Protein AF-A0A959TDC8-F1 (afdb_monomer)

Radius of gyration: 22.25 Å; Cα contacts (8 Å, |Δi|>4): 226; chains: 1; bounding box: 54×37×62 Å

Secondary structure (DSSP, 8-state):
-HHHHHIIIIIIT----SGGGGGSHHHHHHHHHHTTTSBHHHHHHTT--SHHHHHHHHGGGGGGTS-TTTSBGGGHHHHHIIIII-----TT-THHHHHHHHHHHHHTT----SS--EEEEEEETTEEEEEEETTEEEE-S-----S-HHHHHHTS-GGG-SS-HHHHHTPPPPP---------SS--TT--SEEE--SS-HHHHHHHHHTS-S--SS---EEE---

pLDDT: mean 86.9, std 11.26, range [58.34, 98.5]

Mean predicted aligned error: 7.74 Å

Foldseek 3Di:
DLLLCLCVPPPPPDPPPDPVSCVPPVNVVSCVVLQQVAFLLVVLVVPDDDPVSSCVLQVVVVVVLDGRRPGGNSVSSVVCCPPPVHDDADVVGPVVVVVVVVVVCVVVPHDDDPPWDFQAFDDDPLDGFFTATPNDTDGDPDDDDPDDLVVNQVRYDPVNHPDDPVRVVPDDDRFDDDDDDDDDPDDDPPDDQKDWDPPDDPVQQSCCVRPVPDDRPDHTDIDGDDD

Structure (mmCIF, N/CA/C/O backbone):
data_AF-A0A959TDC8-F1
#
_entry.id   AF-A0A959TDC8-F1
#
loop_
_atom_site.group_PDB
_atom_site.id
_atom_site.type_symbol
_atom_site.label_atom_id
_atom_site.label_alt_id
_atom_site.label_comp_id
_atom_site.label_asym_id
_atom_site.label_entity_id
_atom_site.label_seq_id
_atom_site.pdbx_PDB_ins_code
_atom_site.Cartn_x
_atom_site.Cartn_y
_atom_site.Cartn_z
_atom_site.occupancy
_atom_site.B_iso_or_equiv
_atom_site.auth_seq_id
_atom_site.auth_comp_id
_atom_site.auth_asym_id
_atom_site.auth_atom_id
_atom_site.pdbx_PDB_model_num
ATOM 1 N N . LYS A 1 1 ? 15.388 -18.088 -1.280 1.00 64.12 1 LYS A N 1
ATOM 2 C CA . LYS A 1 1 ? 14.780 -19.162 -0.460 1.00 64.12 1 LYS A CA 1
ATOM 3 C C . LYS A 1 1 ? 15.064 -19.022 1.041 1.00 64.12 1 LYS A C 1
ATOM 5 O O . LYS A 1 1 ? 14.222 -18.433 1.690 1.00 64.12 1 LYS A O 1
ATOM 10 N N . ILE A 1 2 ? 16.235 -19.395 1.587 1.00 69.19 2 ILE A N 1
ATOM 11 C CA . ILE A 1 2 ? 16.506 -19.321 3.052 1.00 69.19 2 ILE A CA 1
ATOM 12 C C . ILE A 1 2 ? 16.205 -17.936 3.657 1.00 69.19 2 ILE A C 1
ATOM 14 O O . ILE A 1 2 ? 15.547 -17.833 4.684 1.00 69.19 2 ILE A O 1
ATOM 18 N N . LYS A 1 3 ? 16.646 -16.855 2.995 1.00 69.00 3 LYS A N 1
ATOM 19 C CA . LYS A 1 3 ? 16.342 -15.477 3.421 1.00 69.00 3 LYS A CA 1
ATOM 20 C C . LYS A 1 3 ? 14.843 -15.156 3.435 1.00 69.00 3 LYS A C 1
ATOM 22 O O . LYS A 1 3 ? 14.396 -14.441 4.318 1.00 69.00 3 LYS A O 1
ATOM 27 N N . TYR A 1 4 ? 14.103 -15.671 2.456 1.00 68.00 4 TYR A N 1
ATOM 28 C CA . TYR A 1 4 ? 12.662 -15.464 2.322 1.00 68.00 4 TYR A CA 1
ATOM 29 C C . TYR A 1 4 ? 11.909 -16.229 3.416 1.00 68.00 4 TYR A C 1
ATOM 31 O O . TYR A 1 4 ? 11.105 -15.639 4.121 1.00 68.00 4 TYR A O 1
ATOM 39 N N . GLU A 1 5 ? 12.238 -17.505 3.629 1.00 72.06 5 GLU A N 1
ATOM 40 C CA . GLU A 1 5 ? 11.617 -18.342 4.665 1.00 72.06 5 GLU A CA 1
ATOM 41 C C . GLU A 1 5 ? 11.887 -17.797 6.075 1.00 72.06 5 GLU A C 1
ATOM 43 O O . GLU A 1 5 ? 10.963 -17.674 6.870 1.00 72.06 5 GLU A O 1
ATOM 48 N N . LEU A 1 6 ? 13.131 -17.405 6.378 1.00 69.62 6 LEU A N 1
ATOM 49 C CA . LEU A 1 6 ? 13.463 -16.781 7.663 1.00 69.62 6 LEU A CA 1
ATOM 50 C C . LEU A 1 6 ? 12.815 -15.400 7.817 1.00 69.62 6 LEU A C 1
ATOM 52 O O . LEU A 1 6 ? 12.308 -15.086 8.888 1.00 69.62 6 LEU A O 1
ATOM 56 N N . GLY A 1 7 ? 12.819 -14.575 6.766 1.00 68.31 7 GLY A N 1
ATOM 57 C CA . GLY A 1 7 ? 12.192 -13.253 6.793 1.00 68.31 7 GLY A CA 1
ATOM 58 C C . GLY A 1 7 ? 10.691 -13.335 7.066 1.00 68.31 7 GLY A C 1
ATOM 59 O O . GLY A 1 7 ? 10.207 -12.712 8.009 1.00 68.31 7 GLY A O 1
ATOM 60 N N . MET A 1 8 ? 9.974 -14.150 6.292 1.00 70.94 8 MET A N 1
ATOM 61 C CA . MET A 1 8 ? 8.526 -14.308 6.426 1.00 70.94 8 MET A CA 1
ATOM 62 C C . MET A 1 8 ? 8.134 -14.955 7.755 1.00 70.94 8 MET A C 1
ATOM 64 O O . MET A 1 8 ? 7.233 -14.455 8.413 1.00 70.94 8 MET A O 1
ATOM 68 N N . ASN A 1 9 ? 8.818 -16.017 8.188 1.00 65.81 9 ASN A N 1
ATOM 69 C CA . ASN A 1 9 ? 8.378 -16.779 9.361 1.00 65.81 9 ASN A CA 1
ATOM 70 C C . ASN A 1 9 ? 8.824 -16.175 10.700 1.00 65.81 9 ASN A C 1
ATOM 72 O O . ASN A 1 9 ? 8.122 -16.331 11.695 1.00 65.81 9 ASN A O 1
ATOM 76 N N . GLU A 1 10 ? 9.981 -15.509 10.758 1.00 64.81 10 GLU A N 1
ATOM 77 C CA . GLU A 1 10 ? 10.576 -15.082 12.036 1.00 64.81 10 GLU A CA 1
ATOM 78 C C . GLU A 1 10 ? 10.544 -13.564 12.252 1.00 64.81 10 GLU A C 1
ATOM 80 O O . GLU A 1 10 ? 10.623 -13.121 13.399 1.00 64.81 10 GLU A O 1
ATOM 85 N N . LEU A 1 11 ? 10.446 -12.765 11.179 1.00 64.62 11 LEU A N 1
ATOM 86 C CA . LEU A 1 11 ? 10.549 -11.302 11.250 1.00 64.62 11 LEU A CA 1
ATOM 87 C C . LEU A 1 11 ? 9.238 -10.586 10.898 1.00 64.62 11 LEU A C 1
ATOM 89 O O . LEU A 1 11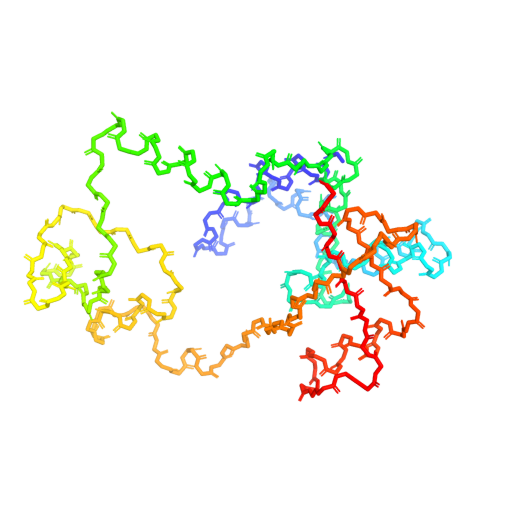 ? 8.844 -9.691 11.636 1.00 64.62 11 LEU A O 1
ATOM 93 N N . VAL A 1 12 ? 8.549 -10.970 9.818 1.00 65.19 12 VAL A N 1
ATOM 94 C CA . VAL A 1 12 ? 7.359 -10.237 9.326 1.00 65.19 12 VAL A CA 1
ATOM 95 C C . VAL A 1 12 ? 6.171 -10.307 10.293 1.00 65.19 12 VAL A C 1
ATOM 97 O O . VAL A 1 12 ? 5.458 -9.324 10.450 1.00 65.19 12 VAL A O 1
ATOM 100 N N . TYR A 1 13 ? 5.974 -11.433 10.981 1.00 62.88 13 TYR A N 1
ATOM 101 C CA . TYR A 1 13 ? 4.865 -11.600 11.935 1.00 62.88 13 TYR A CA 1
ATOM 102 C C . TYR A 1 13 ? 5.167 -11.084 13.350 1.00 62.88 13 TYR A C 1
ATOM 104 O O . TYR A 1 13 ? 4.361 -11.284 14.260 1.00 62.88 13 TYR A O 1
ATOM 112 N N . ARG A 1 14 ? 6.329 -10.456 13.579 1.00 65.25 14 ARG A N 1
ATOM 113 C CA . ARG A 1 14 ? 6.648 -9.873 14.887 1.00 65.25 14 ARG A CA 1
ATOM 114 C C . ARG A 1 14 ? 6.036 -8.476 14.981 1.00 65.25 1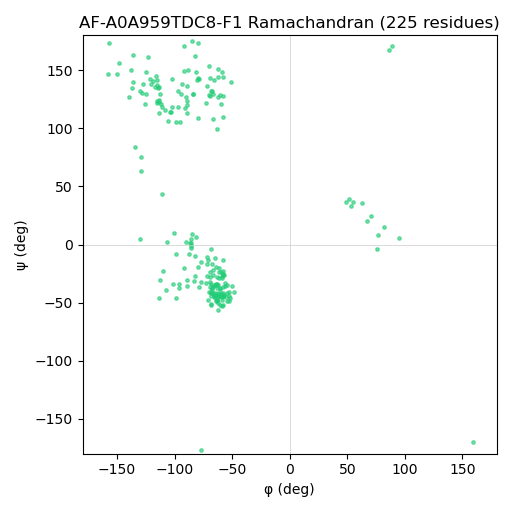4 ARG A C 1
ATOM 116 O O . ARG A 1 14 ? 6.273 -7.663 14.092 1.00 65.25 14 ARG A O 1
ATOM 123 N N . PRO A 1 15 ? 5.296 -8.171 16.057 1.00 58.34 15 PRO A N 1
ATOM 124 C CA . PRO A 1 15 ? 4.602 -6.897 16.185 1.00 58.34 15 PRO A CA 1
ATOM 125 C C . PRO A 1 15 ? 5.563 -5.722 16.437 1.00 58.34 15 PRO A C 1
ATOM 127 O O . PRO A 1 15 ? 5.142 -4.576 16.325 1.00 58.34 15 PRO A O 1
ATOM 130 N N . ALA A 1 16 ? 6.846 -5.997 16.730 1.00 60.41 16 ALA A N 1
ATOM 131 C CA . ALA A 1 16 ? 7.914 -5.005 16.873 1.00 60.41 16 ALA A CA 1
ATOM 132 C C . ALA A 1 16 ? 7.574 -3.905 17.895 1.00 60.41 16 ALA A C 1
ATOM 134 O O . ALA A 1 16 ? 7.934 -2.741 17.715 1.00 60.41 16 ALA A O 1
ATOM 135 N N . LEU A 1 17 ? 6.886 -4.284 18.975 1.00 60.38 17 LEU A N 1
ATOM 136 C CA . LEU A 1 17 ? 6.402 -3.358 19.998 1.00 60.38 17 LEU A CA 1
ATOM 137 C C . LEU A 1 17 ? 7.566 -2.854 20.858 1.00 60.38 17 LEU A C 1
ATOM 139 O O . LEU A 1 17 ? 7.570 -1.704 21.303 1.00 60.38 17 LEU A O 1
ATOM 143 N N . ASN A 1 18 ? 8.581 -3.701 21.070 1.00 66.50 18 ASN A N 1
ATOM 144 C CA . ASN A 1 18 ? 9.704 -3.406 21.951 1.00 66.50 18 ASN A CA 1
ATOM 145 C C . ASN A 1 18 ? 11.042 -3.815 21.309 1.00 66.50 18 ASN A C 1
ATOM 147 O O . ASN A 1 18 ? 11.186 -4.908 20.764 1.00 66.50 18 ASN A O 1
ATOM 151 N N . TRP A 1 19 ? 12.087 -2.995 21.481 1.00 63.28 19 TRP A N 1
ATOM 152 C CA . TRP A 1 19 ? 13.448 -3.303 21.003 1.00 63.28 19 TRP A CA 1
ATOM 153 C C . TRP A 1 19 ? 14.021 -4.618 21.565 1.00 63.28 19 TRP A C 1
ATOM 155 O O . TRP A 1 19 ? 14.864 -5.252 20.931 1.00 63.28 19 TRP A O 1
ATOM 165 N N . SER A 1 20 ? 13.547 -5.063 22.733 1.00 68.44 20 SER A N 1
ATOM 166 C CA . SER A 1 20 ? 13.948 -6.328 23.361 1.00 68.44 20 SER A CA 1
ATOM 167 C C . SER A 1 20 ? 13.503 -7.572 22.584 1.00 68.44 20 SER A C 1
ATOM 169 O O . SER A 1 20 ? 14.148 -8.613 22.712 1.00 68.44 20 SER A O 1
ATOM 171 N N . GLU A 1 21 ? 12.476 -7.481 21.730 1.00 62.50 21 GLU A N 1
ATOM 172 C CA . GLU A 1 21 ? 12.047 -8.584 20.853 1.00 62.50 21 GLU A CA 1
ATOM 173 C C . GLU A 1 21 ? 13.150 -8.994 19.863 1.00 62.50 21 GLU A C 1
ATOM 175 O O . GLU A 1 21 ? 13.271 -10.164 19.493 1.00 62.50 21 GLU A O 1
ATOM 180 N N . PHE A 1 22 ? 14.013 -8.045 19.492 1.00 64.06 22 PHE A N 1
ATOM 181 C CA . PHE A 1 22 ? 15.119 -8.252 18.557 1.00 64.06 22 PHE A CA 1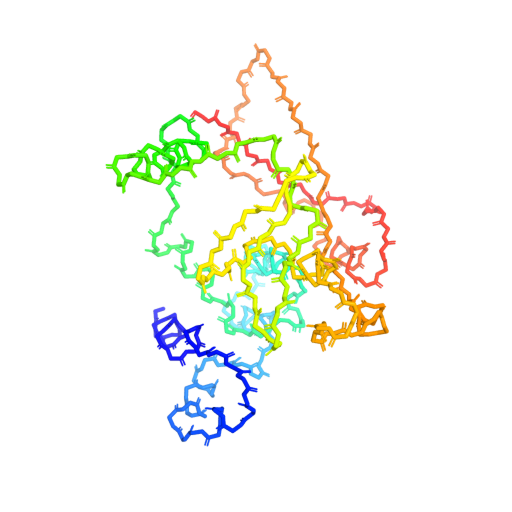
ATOM 182 C C . PHE A 1 22 ? 16.412 -8.744 19.227 1.00 64.06 22 PHE A C 1
ATOM 184 O O . PHE A 1 22 ? 17.345 -9.151 18.533 1.00 64.06 22 PHE A O 1
ATOM 191 N N . MET A 1 23 ? 16.463 -8.764 20.565 1.00 67.31 23 MET A N 1
ATOM 192 C CA . MET A 1 23 ? 17.627 -9.193 21.362 1.00 67.31 23 MET A CA 1
ATOM 193 C C . MET A 1 23 ? 17.670 -10.708 21.614 1.00 67.31 23 MET A C 1
ATOM 195 O O . MET A 1 23 ? 18.579 -11.215 22.272 1.00 67.31 23 MET A O 1
ATOM 199 N N . LEU A 1 24 ? 16.701 -11.465 21.093 1.00 68.25 24 LEU A N 1
ATOM 200 C CA . LEU A 1 24 ? 16.696 -12.921 21.196 1.00 68.25 24 LEU A CA 1
ATOM 201 C C . LEU A 1 24 ? 17.838 -13.521 20.349 1.00 68.25 24 LEU A C 1
ATOM 203 O O . LEU A 1 24 ? 17.938 -13.207 19.160 1.00 68.25 24 LEU A O 1
ATOM 207 N N . PRO A 1 25 ? 18.653 -14.457 20.880 1.00 65.75 25 PRO A N 1
ATOM 208 C CA . PRO A 1 25 ? 19.792 -15.034 20.155 1.00 65.75 25 PRO A CA 1
ATOM 209 C C . PRO A 1 25 ? 19.427 -15.637 18.790 1.00 65.75 25 PRO A C 1
ATOM 211 O O . PRO A 1 25 ? 20.189 -15.530 17.829 1.00 65.75 25 PRO A O 1
ATOM 214 N N . LYS A 1 26 ? 18.230 -16.232 18.679 1.00 64.56 26 LYS A N 1
ATOM 215 C CA . LYS A 1 26 ? 17.701 -16.765 17.414 1.00 64.56 26 LYS A CA 1
ATOM 216 C C . LYS A 1 26 ? 17.442 -15.658 16.386 1.00 64.56 26 LYS A C 1
ATOM 218 O O . LYS A 1 26 ? 17.859 -15.811 15.239 1.00 64.56 26 LYS A O 1
ATOM 223 N N . VAL A 1 27 ? 16.852 -14.538 16.814 1.00 62.59 27 VAL A N 1
ATOM 224 C CA . VAL A 1 27 ? 16.554 -13.361 15.978 1.00 62.59 27 VAL A CA 1
ATOM 225 C C . VAL A 1 27 ? 17.846 -12.664 15.559 1.00 62.59 27 VAL A C 1
ATOM 227 O O . VAL A 1 27 ? 18.033 -12.401 14.376 1.00 62.59 27 VAL A O 1
ATOM 230 N N . MET A 1 28 ? 18.801 -12.482 16.475 1.00 65.62 28 MET A N 1
ATOM 231 C CA . MET A 1 28 ? 20.133 -11.954 16.151 1.00 65.62 28 MET A CA 1
ATOM 232 C C . MET A 1 28 ? 20.884 -12.819 15.131 1.00 65.62 28 MET A C 1
ATOM 234 O O . MET A 1 28 ? 21.436 -12.293 14.160 1.00 65.62 28 MET A O 1
ATOM 238 N N . SER A 1 29 ? 20.879 -14.148 15.304 1.00 64.94 29 SER A N 1
ATOM 239 C CA . SER A 1 29 ? 21.507 -15.055 14.331 1.00 64.94 29 SER A CA 1
ATOM 240 C C . SER A 1 29 ? 20.798 -15.002 12.971 1.00 64.94 29 SER A C 1
ATOM 242 O O . SER A 1 29 ? 21.450 -15.084 11.930 1.00 64.94 29 SER A O 1
ATOM 244 N N . GLY A 1 30 ? 19.470 -14.828 12.982 1.00 62.88 30 GLY A N 1
ATOM 245 C CA . GLY A 1 30 ? 18.649 -14.617 11.798 1.00 62.88 30 GLY A CA 1
ATOM 246 C C . GLY A 1 30 ? 19.036 -13.330 11.078 1.00 62.88 30 GLY A C 1
ATOM 247 O O . GLY A 1 30 ? 19.449 -13.390 9.926 1.00 62.88 30 GLY A O 1
ATOM 248 N N . MET A 1 31 ? 19.012 -12.185 11.763 1.00 64.06 31 MET A N 1
ATOM 249 C CA . MET A 1 31 ? 19.345 -10.862 11.214 1.00 64.06 31 MET A CA 1
ATOM 250 C C . MET A 1 31 ? 20.714 -10.834 10.520 1.00 64.06 31 MET A C 1
ATOM 252 O O . MET A 1 31 ? 20.831 -10.343 9.392 1.00 64.06 31 MET A O 1
ATOM 256 N N . LEU A 1 32 ? 21.738 -11.432 11.139 1.00 63.72 32 LEU A N 1
ATOM 257 C CA . LEU A 1 32 ? 23.066 -11.573 10.531 1.00 63.72 32 LEU A CA 1
ATOM 258 C C . LEU A 1 32 ? 23.027 -12.421 9.247 1.00 63.72 32 LEU A C 1
ATOM 260 O O . LEU A 1 32 ? 23.619 -12.039 8.234 1.00 63.72 32 LEU A O 1
ATOM 264 N N . LYS A 1 33 ? 22.277 -13.530 9.247 1.00 62.12 33 LYS A N 1
ATOM 265 C CA . LYS A 1 33 ? 22.090 -14.401 8.071 1.00 62.12 33 LYS A CA 1
ATOM 266 C C . LYS A 1 33 ? 21.251 -13.752 6.963 1.00 62.12 33 LYS A C 1
ATOM 268 O O . LYS A 1 33 ? 21.475 -14.055 5.789 1.00 62.12 33 LYS A O 1
ATOM 273 N N . VAL A 1 34 ? 20.334 -12.836 7.291 1.00 60.53 34 VAL A N 1
ATOM 274 C CA . VAL A 1 34 ? 19.485 -12.152 6.293 1.00 60.53 34 VAL A CA 1
ATOM 275 C C . VAL A 1 34 ? 20.102 -10.854 5.745 1.00 60.53 34 VAL A C 1
ATOM 277 O O . VAL A 1 34 ? 19.550 -10.234 4.839 1.00 60.53 34 VAL A O 1
ATOM 280 N N . SER A 1 35 ? 21.322 -10.504 6.172 1.00 64.88 35 SER A N 1
ATOM 281 C CA . SER A 1 35 ? 22.095 -9.366 5.642 1.00 64.88 35 SER A CA 1
ATOM 282 C C . SER A 1 35 ? 21.432 -7.992 5.856 1.00 64.88 35 SER A C 1
ATOM 284 O O . SER A 1 35 ? 21.565 -7.109 5.008 1.00 64.88 35 SER A O 1
ATOM 286 N N . VAL A 1 36 ? 20.751 -7.785 6.989 1.00 65.25 36 VAL A N 1
ATOM 287 C CA . VAL A 1 36 ? 20.071 -6.508 7.310 1.00 65.25 36 VAL A CA 1
ATOM 288 C C . VAL A 1 36 ? 21.025 -5.307 7.411 1.00 65.25 36 VAL A C 1
ATOM 290 O O . VAL A 1 36 ? 20.616 -4.178 7.181 1.00 65.25 36 VAL A O 1
ATOM 293 N N . PHE A 1 37 ? 22.311 -5.545 7.684 1.00 67.94 37 PHE A N 1
ATOM 294 C CA . PHE A 1 37 ? 23.336 -4.501 7.832 1.00 67.94 37 PHE A CA 1
ATOM 295 C C . PHE A 1 37 ? 23.988 -4.057 6.512 1.00 67.94 37 PHE A C 1
ATOM 297 O O . PHE A 1 37 ? 24.873 -3.204 6.505 1.00 67.94 37 PHE A O 1
ATOM 304 N N . THR A 1 38 ? 23.602 -4.654 5.382 1.00 81.12 38 THR A N 1
ATOM 305 C CA . THR A 1 38 ? 24.105 -4.267 4.055 1.00 81.12 38 THR A CA 1
ATOM 306 C C . THR A 1 38 ? 22.973 -3.708 3.217 1.00 81.12 38 THR A C 1
ATOM 308 O O . THR A 1 38 ? 21.875 -4.251 3.267 1.00 81.12 38 THR A O 1
ATOM 311 N N . SER A 1 39 ? 23.238 -2.676 2.416 1.00 85.31 39 SER A N 1
ATOM 312 C CA . SER A 1 39 ? 22.233 -2.141 1.497 1.00 85.31 39 SER A CA 1
ATOM 313 C C . SER A 1 39 ? 21.946 -3.095 0.341 1.00 85.31 39 SER A C 1
ATOM 315 O O . SER A 1 39 ? 22.818 -3.881 -0.063 1.00 85.31 39 SER A O 1
ATOM 317 N N . LEU A 1 40 ? 20.739 -3.006 -0.222 1.00 84.94 40 LEU A N 1
ATOM 318 C CA . LEU A 1 40 ? 20.346 -3.809 -1.374 1.00 84.94 40 LEU A CA 1
ATOM 319 C C . LEU A 1 40 ? 21.296 -3.579 -2.554 1.00 84.94 40 LEU A C 1
ATOM 321 O O . LEU A 1 40 ? 21.776 -4.557 -3.121 1.00 84.94 40 LEU A O 1
ATOM 325 N N . ARG A 1 41 ? 21.672 -2.328 -2.855 1.00 88.12 41 ARG A N 1
ATOM 326 C CA . ARG A 1 41 ? 22.642 -2.026 -3.926 1.00 88.12 41 ARG A CA 1
ATOM 327 C C . ARG A 1 41 ? 23.963 -2.780 -3.756 1.00 88.12 41 ARG A C 1
ATOM 329 O O . ARG A 1 41 ? 24.446 -3.430 -4.683 1.00 88.12 41 ARG A O 1
ATOM 336 N N . LYS A 1 42 ? 24.552 -2.742 -2.553 1.00 88.25 42 LYS A N 1
ATOM 337 C CA . LYS A 1 42 ? 25.799 -3.478 -2.266 1.00 88.25 42 LYS A CA 1
ATOM 338 C C . LYS A 1 42 ? 25.603 -4.985 -2.394 1.00 88.25 42 LYS A C 1
ATOM 340 O O . LYS A 1 42 ? 26.534 -5.685 -2.781 1.00 88.25 42 LYS A O 1
ATOM 345 N N . HIS A 1 43 ? 24.424 -5.492 -2.045 1.00 88.81 43 HIS A N 1
ATOM 346 C CA . HIS A 1 43 ? 24.097 -6.905 -2.181 1.00 88.81 43 HIS A CA 1
ATOM 347 C C . HIS A 1 43 ? 23.998 -7.327 -3.649 1.00 88.81 43 HIS A C 1
ATOM 349 O O . HIS A 1 43 ? 24.690 -8.257 -4.053 1.00 88.81 43 HIS A O 1
ATOM 355 N N . VAL A 1 44 ? 23.212 -6.611 -4.452 1.00 90.25 44 VAL A N 1
ATOM 356 C CA . VAL A 1 44 ? 23.007 -6.866 -5.885 1.00 90.25 44 VAL A CA 1
ATOM 357 C C . VAL A 1 44 ? 24.327 -6.772 -6.658 1.00 90.25 44 VAL A C 1
ATOM 359 O O . VAL A 1 44 ? 24.639 -7.650 -7.466 1.00 90.25 44 VAL A O 1
ATOM 362 N N . ALA A 1 45 ? 25.168 -5.779 -6.349 1.00 91.25 45 ALA A N 1
ATOM 363 C CA . ALA A 1 45 ? 26.460 -5.581 -7.006 1.00 91.25 45 ALA A CA 1
ATOM 364 C C . ALA A 1 45 ? 27.456 -6.746 -6.831 1.00 91.25 45 ALA A C 1
ATOM 366 O O . ALA A 1 45 ? 28.380 -6.866 -7.638 1.00 91.25 45 ALA A O 1
ATOM 367 N N . LYS A 1 46 ? 27.280 -7.607 -5.813 1.00 91.00 46 LYS A N 1
ATOM 368 C CA . LYS A 1 46 ? 28.097 -8.823 -5.629 1.00 91.00 46 LYS A CA 1
ATOM 369 C C . LYS A 1 46 ? 27.778 -9.915 -6.650 1.00 91.00 46 LYS A C 1
ATOM 371 O O . LYS A 1 46 ? 28.651 -10.725 -6.941 1.00 91.00 46 LYS A O 1
ATOM 376 N N . TYR A 1 47 ? 26.551 -9.942 -7.170 1.00 90.38 47 TYR A N 1
ATOM 377 C CA . TYR A 1 47 ? 26.080 -10.989 -8.082 1.00 90.38 47 TYR A CA 1
ATOM 378 C C . TYR A 1 47 ? 26.094 -10.544 -9.542 1.00 90.38 47 TYR A C 1
ATOM 380 O O . TYR A 1 47 ? 26.384 -11.345 -10.426 1.00 90.38 47 TYR A O 1
ATOM 388 N N . PHE A 1 48 ? 25.829 -9.264 -9.803 1.00 93.75 48 PHE A N 1
ATOM 389 C CA . PHE A 1 48 ? 25.703 -8.744 -11.161 1.00 93.75 48 PHE A CA 1
ATOM 390 C C . PHE A 1 48 ? 26.775 -7.698 -11.449 1.00 93.75 48 PHE A C 1
ATOM 392 O O . PHE A 1 48 ? 27.025 -6.813 -10.630 1.00 93.75 48 PHE A O 1
ATOM 399 N N . LYS A 1 49 ? 27.403 -7.781 -12.627 1.00 92.06 49 LYS A N 1
ATOM 400 C CA . LYS A 1 49 ? 28.326 -6.754 -13.145 1.00 92.06 49 LYS A CA 1
ATOM 401 C C . LYS A 1 49 ? 27.632 -5.779 -14.098 1.00 92.06 49 LYS A C 1
ATOM 403 O O . LYS A 1 49 ? 27.944 -4.596 -14.060 1.00 92.06 49 LYS A O 1
ATOM 408 N N . ASP A 1 50 ? 26.699 -6.275 -14.914 1.00 93.44 50 ASP A N 1
ATOM 409 C CA . ASP A 1 50 ? 25.928 -5.471 -15.867 1.00 93.44 50 ASP A CA 1
ATOM 410 C C . ASP A 1 50 ? 24.979 -4.512 -15.132 1.00 93.44 50 ASP A C 1
ATOM 412 O O . ASP A 1 50 ? 24.264 -4.915 -14.211 1.00 93.44 50 ASP A O 1
ATOM 416 N N . GLN A 1 51 ? 24.985 -3.240 -15.531 1.00 88.69 51 GLN A N 1
ATOM 417 C CA . GLN A 1 51 ? 24.197 -2.192 -14.885 1.00 88.69 51 GLN A CA 1
ATOM 418 C C . GLN A 1 51 ? 22.686 -2.407 -15.032 1.00 88.69 51 GLN A C 1
ATOM 420 O O . GLN A 1 51 ? 21.955 -2.138 -14.082 1.00 88.69 51 GLN A O 1
ATOM 425 N N . ARG A 1 52 ? 22.219 -2.945 -16.162 1.00 88.69 52 ARG A N 1
ATOM 426 C CA . ARG A 1 52 ? 20.790 -3.180 -16.418 1.00 88.69 52 ARG A CA 1
ATOM 427 C C . ARG A 1 52 ? 20.254 -4.269 -15.502 1.00 88.69 52 ARG A C 1
ATOM 429 O O . ARG A 1 52 ? 19.200 -4.110 -14.902 1.00 88.69 52 ARG A O 1
ATOM 436 N N . LEU A 1 53 ? 21.029 -5.341 -15.316 1.00 90.44 53 LEU A N 1
ATOM 437 C CA . LEU A 1 53 ? 20.684 -6.396 -14.359 1.00 90.44 53 LEU A CA 1
ATOM 438 C C . LEU A 1 53 ? 20.663 -5.865 -12.923 1.00 90.44 53 LEU A C 1
ATOM 440 O O . LEU A 1 53 ? 19.802 -6.251 -12.141 1.00 90.44 53 LEU A O 1
ATOM 444 N N . ARG A 1 54 ? 21.573 -4.950 -12.566 1.00 91.00 54 ARG A N 1
ATOM 445 C CA . ARG A 1 54 ? 21.529 -4.303 -11.247 1.00 91.00 54 ARG A CA 1
ATOM 446 C C . ARG A 1 54 ? 20.268 -3.464 -11.075 1.00 91.00 54 ARG A C 1
ATOM 448 O O . ARG A 1 54 ? 19.592 -3.623 -10.068 1.00 91.00 54 ARG A O 1
ATOM 455 N N . GLN A 1 55 ? 19.940 -2.624 -12.056 1.00 88.75 55 GLN A N 1
ATOM 456 C CA . GLN A 1 55 ? 18.734 -1.792 -12.033 1.00 88.75 55 GLN A CA 1
ATOM 457 C C . GLN A 1 55 ? 17.469 -2.643 -11.909 1.00 88.75 55 GLN A C 1
ATOM 459 O O . GLN A 1 55 ? 16.637 -2.350 -11.058 1.00 88.75 55 GLN A O 1
ATOM 464 N N . LEU A 1 56 ? 17.376 -3.742 -12.665 1.00 88.38 56 LEU A N 1
ATOM 465 C CA . LEU A 1 56 ? 16.250 -4.674 -12.594 1.00 88.38 56 LEU A CA 1
ATOM 466 C C . LEU A 1 56 ? 16.061 -5.252 -11.182 1.00 88.38 56 LEU A C 1
ATOM 468 O O . LEU A 1 56 ? 14.947 -5.288 -10.678 1.00 88.38 56 LEU A O 1
ATOM 472 N N . MET A 1 57 ? 17.150 -5.657 -10.525 1.00 89.88 57 MET A N 1
ATOM 473 C CA . MET A 1 57 ? 17.103 -6.256 -9.182 1.00 89.88 57 MET A CA 1
ATOM 474 C C . MET A 1 57 ? 16.954 -5.229 -8.047 1.00 89.88 57 MET A C 1
ATOM 476 O O . MET A 1 57 ? 16.614 -5.595 -6.919 1.00 89.88 57 MET A O 1
ATOM 480 N N . GLU A 1 58 ? 17.274 -3.961 -8.312 1.00 88.75 58 GLU A N 1
ATOM 481 C CA . GLU A 1 58 ? 17.153 -2.846 -7.367 1.00 88.75 58 GLU A CA 1
ATOM 482 C C . GLU A 1 58 ? 15.775 -2.177 -7.425 1.00 88.75 58 GLU A C 1
ATOM 484 O O . GLU A 1 58 ? 15.301 -1.677 -6.405 1.00 88.75 58 GLU A O 1
ATOM 489 N N . PHE A 1 59 ? 15.128 -2.188 -8.590 1.00 84.94 59 PHE A N 1
ATOM 490 C CA . PHE A 1 59 ? 13.870 -1.491 -8.839 1.00 84.94 59 PHE A CA 1
ATOM 491 C C . PHE A 1 59 ? 12.731 -1.834 -7.865 1.00 84.94 59 PHE A C 1
ATOM 493 O O . PHE A 1 59 ? 12.081 -0.893 -7.409 1.00 84.94 59 PHE A O 1
ATOM 500 N N . PRO A 1 60 ? 12.504 -3.101 -7.455 1.00 83.50 60 PRO A N 1
ATOM 501 C CA . PRO A 1 60 ? 11.388 -3.428 -6.564 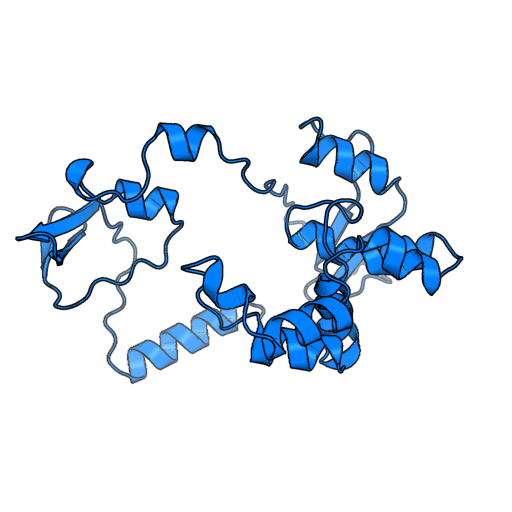1.00 83.50 60 PRO A CA 1
ATOM 502 C C . PRO A 1 60 ? 11.404 -2.686 -5.225 1.00 83.50 60 PRO A C 1
ATOM 504 O O . PRO A 1 60 ? 10.363 -2.506 -4.602 1.00 83.50 60 PRO A O 1
ATOM 507 N N . VAL A 1 61 ? 12.567 -2.208 -4.777 1.00 80.94 61 VAL A N 1
ATOM 508 C CA . VAL A 1 61 ? 12.667 -1.420 -3.544 1.00 80.94 61 VAL A CA 1
ATOM 509 C C . VAL A 1 61 ? 12.036 -0.034 -3.664 1.00 80.94 61 VAL A C 1
ATOM 511 O O . VAL A 1 61 ? 11.589 0.502 -2.652 1.00 80.94 61 VAL A O 1
ATOM 514 N N . LEU A 1 62 ? 11.905 0.517 -4.873 1.00 78.31 62 LEU A N 1
ATOM 515 C CA . LEU A 1 62 ? 11.185 1.777 -5.064 1.00 78.31 62 LEU A CA 1
ATOM 516 C C . LEU A 1 62 ? 9.702 1.655 -4.679 1.00 78.31 62 LEU A C 1
ATOM 518 O O . LEU A 1 62 ? 9.123 2.623 -4.186 1.00 78.31 62 LEU A O 1
ATOM 522 N N . PHE A 1 63 ? 9.107 0.459 -4.791 1.00 73.56 63 PHE A N 1
ATOM 523 C CA . PHE A 1 63 ? 7.738 0.199 -4.324 1.00 73.56 63 PHE A CA 1
ATOM 524 C C . PHE A 1 63 ? 7.575 0.335 -2.805 1.00 73.56 63 PHE A C 1
ATOM 526 O O . PHE A 1 63 ? 6.462 0.525 -2.326 1.00 73.56 63 PHE A O 1
ATOM 533 N N . LEU A 1 64 ? 8.670 0.276 -2.043 1.00 73.81 64 LEU A N 1
ATOM 534 C CA . LEU A 1 64 ? 8.667 0.507 -0.595 1.00 73.81 64 LEU A CA 1
ATOM 535 C C . LEU A 1 64 ? 8.783 1.993 -0.236 1.00 73.81 64 LEU A C 1
ATOM 537 O O . LEU A 1 64 ? 8.877 2.336 0.940 1.00 73.81 64 LEU A O 1
ATOM 541 N N . GLY A 1 65 ? 8.835 2.876 -1.235 1.00 73.25 65 GLY A N 1
ATOM 542 C CA . GLY A 1 65 ? 9.044 4.300 -1.019 1.00 73.25 65 GLY A CA 1
ATOM 543 C C . GLY A 1 65 ? 10.465 4.647 -0.556 1.00 73.25 65 GLY A C 1
ATOM 544 O O . GLY A 1 65 ? 10.652 5.671 0.095 1.00 73.25 65 GLY A O 1
ATOM 545 N N . ALA A 1 66 ? 11.461 3.807 -0.861 1.00 78.00 66 ALA A N 1
ATOM 546 C CA . ALA A 1 66 ? 12.844 3.989 -0.428 1.00 78.00 66 ALA A CA 1
ATOM 547 C C . ALA A 1 66 ? 13.844 3.716 -1.558 1.00 78.00 66 ALA A C 1
ATOM 549 O O . ALA A 1 66 ? 13.531 3.069 -2.554 1.00 78.00 66 ALA A O 1
ATOM 550 N N . THR A 1 67 ? 15.083 4.185 -1.394 1.00 83.31 67 THR A N 1
ATOM 551 C CA . THR A 1 67 ? 16.141 3.989 -2.392 1.00 83.31 67 THR A CA 1
ATOM 552 C C . THR A 1 67 ? 16.966 2.716 -2.117 1.00 83.31 67 THR A C 1
ATOM 554 O O . THR A 1 67 ? 17.150 2.326 -0.954 1.00 83.31 67 THR A O 1
ATOM 557 N N . PRO A 1 68 ? 17.519 2.040 -3.147 1.00 80.75 68 PRO A N 1
ATOM 558 C CA . PRO A 1 68 ? 18.297 0.799 -2.985 1.00 80.75 68 PRO A CA 1
ATOM 559 C C . PRO A 1 68 ? 19.552 0.924 -2.107 1.00 80.75 68 PRO A C 1
ATOM 561 O O . PRO A 1 68 ? 20.052 -0.069 -1.567 1.00 80.75 68 PRO A O 1
ATOM 564 N N . GLN A 1 69 ? 20.098 2.134 -1.985 1.00 83.19 69 GLN A N 1
ATOM 565 C CA . GLN A 1 69 ? 21.273 2.454 -1.174 1.00 83.19 69 GLN A CA 1
ATOM 566 C C . GLN A 1 69 ? 20.923 2.534 0.312 1.00 83.19 69 GLN A C 1
ATOM 568 O O . GLN A 1 69 ? 21.753 2.155 1.139 1.00 83.19 69 GLN A O 1
ATOM 573 N N . ASN A 1 70 ? 19.701 2.970 0.623 1.00 79.06 70 ASN A N 1
ATOM 574 C CA . ASN A 1 70 ? 19.205 3.176 1.982 1.00 79.06 70 ASN A CA 1
ATOM 575 C C . ASN A 1 70 ? 18.354 2.000 2.488 1.00 79.06 70 ASN A C 1
ATOM 577 O O . ASN A 1 70 ? 18.037 1.926 3.671 1.00 79.06 70 ASN A O 1
ATOM 581 N N . THR A 1 71 ? 18.025 1.049 1.613 1.00 81.81 71 THR A N 1
ATOM 582 C CA . THR A 1 71 ? 17.181 -0.100 1.949 1.00 81.81 71 THR A CA 1
ATOM 583 C C . THR A 1 71 ? 18.013 -1.341 2.290 1.00 81.81 71 THR A C 1
ATOM 585 O O . THR A 1 71 ? 18.915 -1.701 1.524 1.00 81.81 71 THR A O 1
ATOM 588 N N . PRO A 1 72 ? 17.724 -2.046 3.401 1.00 82.31 72 PRO A N 1
ATOM 589 C CA . PRO A 1 72 ? 18.407 -3.286 3.765 1.00 82.31 72 PRO A CA 1
ATOM 590 C C . PRO A 1 72 ? 18.302 -4.386 2.698 1.00 82.31 72 PRO A C 1
ATOM 592 O O . PRO A 1 72 ? 17.252 -4.609 2.100 1.00 82.31 72 PRO A O 1
ATOM 595 N N . ALA A 1 73 ? 19.361 -5.178 2.527 1.00 80.31 73 ALA A N 1
ATOM 596 C CA . ALA A 1 73 ? 19.402 -6.297 1.581 1.00 80.31 73 ALA A CA 1
ATOM 597 C C . ALA A 1 73 ? 18.415 -7.432 1.909 1.00 80.31 73 ALA A C 1
ATOM 599 O O . ALA A 1 73 ? 18.204 -8.314 1.074 1.00 80.31 73 ALA A O 1
ATOM 600 N N . LEU A 1 74 ? 17.805 -7.413 3.098 1.00 76.44 74 LEU A N 1
ATOM 601 C CA . LEU A 1 74 ? 16.657 -8.249 3.457 1.00 76.44 74 LEU A CA 1
ATOM 602 C C . LEU A 1 74 ? 15.568 -8.192 2.373 1.00 76.44 74 LEU A C 1
ATOM 604 O O . LEU A 1 74 ? 15.065 -9.235 1.966 1.00 76.44 74 LEU A O 1
ATOM 608 N N . TYR A 1 75 ? 15.305 -7.009 1.816 1.00 76.75 75 TYR A N 1
ATOM 609 C CA . TYR A 1 75 ? 14.275 -6.795 0.797 1.00 76.75 75 TYR A CA 1
ATOM 610 C C . TYR A 1 75 ? 14.567 -7.444 -0.564 1.00 76.75 75 TYR A C 1
ATOM 612 O O . TYR A 1 75 ? 13.688 -7.505 -1.416 1.00 76.75 75 TYR A O 1
ATOM 620 N N . SER A 1 76 ? 15.738 -8.071 -0.747 1.00 78.88 76 SER A N 1
ATOM 621 C CA . SER A 1 76 ? 15.943 -9.024 -1.853 1.00 78.88 76 SER A CA 1
ATOM 622 C C . SER A 1 76 ? 14.959 -10.206 -1.827 1.00 78.88 76 SER A C 1
ATOM 624 O O . SER A 1 76 ? 14.835 -10.913 -2.825 1.00 78.88 76 SER A O 1
ATOM 626 N N . LEU A 1 77 ? 14.232 -10.410 -0.720 1.00 79.62 77 LEU A N 1
ATOM 627 C CA . LEU A 1 77 ? 13.099 -11.331 -0.642 1.00 79.62 77 LEU A CA 1
ATOM 628 C C . LEU A 1 77 ? 11.979 -10.998 -1.644 1.00 79.62 77 LEU A C 1
ATOM 630 O O . LEU A 1 77 ? 11.327 -11.930 -2.103 1.00 79.62 77 LEU A O 1
ATOM 634 N N . MET A 1 78 ? 11.799 -9.726 -2.029 1.00 79.62 78 MET A N 1
ATOM 635 C CA . MET A 1 78 ? 10.799 -9.324 -3.032 1.00 79.62 78 MET A CA 1
ATOM 636 C C . MET A 1 78 ? 11.142 -9.917 -4.398 1.00 79.62 78 MET A C 1
ATOM 638 O O . MET A 1 78 ? 10.320 -10.601 -4.991 1.00 79.62 78 MET A O 1
ATOM 642 N N . ASN A 1 79 ? 12.413 -9.818 -4.805 1.00 82.56 79 ASN A N 1
ATOM 643 C CA . ASN A 1 79 ? 12.899 -10.467 -6.024 1.00 82.56 79 ASN A CA 1
ATOM 644 C C . ASN A 1 79 ? 12.647 -11.986 -6.014 1.00 82.56 79 ASN A C 1
ATOM 646 O O . ASN A 1 79 ? 12.368 -12.583 -7.047 1.00 82.56 79 ASN A O 1
ATOM 650 N N . TYR A 1 80 ? 12.752 -12.640 -4.849 1.00 82.81 80 TYR A N 1
ATOM 651 C CA . TYR A 1 80 ? 12.438 -14.067 -4.741 1.00 82.81 80 TYR A CA 1
ATOM 652 C C . TYR A 1 80 ? 10.937 -14.339 -4.883 1.00 82.81 80 TYR A C 1
ATOM 654 O O . TYR A 1 80 ? 10.578 -15.315 -5.536 1.00 82.81 80 TYR A O 1
ATOM 662 N N . ALA A 1 81 ? 10.079 -13.507 -4.288 1.00 80.94 81 ALA A N 1
ATOM 663 C CA . ALA A 1 81 ? 8.634 -13.626 -4.456 1.00 80.94 81 ALA A CA 1
ATOM 664 C C . ALA A 1 81 ? 8.260 -13.525 -5.942 1.00 80.94 81 ALA A C 1
ATOM 666 O O . ALA A 1 81 ? 7.671 -14.461 -6.479 1.00 80.94 81 ALA A O 1
ATOM 667 N N . ASP A 1 82 ? 8.737 -12.481 -6.619 1.00 81.00 82 ASP A N 1
ATOM 668 C CA . ASP A 1 82 ? 8.430 -12.227 -8.028 1.00 81.00 82 ASP A CA 1
ATOM 669 C C . ASP A 1 82 ? 8.958 -13.346 -8.939 1.00 81.00 82 ASP A C 1
ATOM 671 O O . ASP A 1 82 ? 8.225 -13.899 -9.756 1.00 81.00 82 ASP A O 1
ATOM 675 N N . MET A 1 83 ? 10.225 -13.744 -8.773 1.00 83.19 83 MET A N 1
ATOM 676 C CA . MET A 1 83 ? 10.866 -14.703 -9.681 1.00 83.19 83 MET A CA 1
ATOM 677 C C . MET A 1 83 ? 10.547 -16.172 -9.375 1.00 83.19 83 MET A C 1
ATOM 679 O O . MET A 1 83 ? 10.674 -17.010 -10.264 1.00 83.19 83 MET A O 1
ATOM 683 N N . SER A 1 84 ? 10.235 -16.522 -8.120 1.00 84.12 84 SER A N 1
ATOM 684 C CA . SER A 1 84 ? 10.094 -17.930 -7.695 1.00 84.12 84 SER A CA 1
ATOM 685 C C . SER A 1 84 ? 8.672 -18.338 -7.321 1.00 84.12 84 SER A C 1
ATOM 687 O O . SER A 1 84 ? 8.348 -19.513 -7.473 1.00 84.12 84 SER A O 1
ATOM 689 N N . LEU A 1 85 ? 7.838 -17.426 -6.810 1.00 85.12 85 LEU A N 1
ATOM 690 C CA . LEU A 1 85 ? 6.426 -17.725 -6.508 1.00 85.12 85 LEU A CA 1
ATOM 691 C C . LEU A 1 85 ? 5.507 -17.397 -7.690 1.00 85.12 85 LEU A C 1
ATOM 693 O O . LEU A 1 85 ? 4.415 -17.958 -7.797 1.00 85.12 85 LEU A O 1
ATOM 697 N N . GLY A 1 86 ? 5.991 -16.541 -8.590 1.00 84.50 86 GLY A N 1
ATOM 698 C CA . GLY A 1 86 ? 5.303 -16.136 -9.803 1.00 84.50 86 GLY A CA 1
ATOM 699 C C . GLY A 1 86 ? 4.349 -14.967 -9.584 1.00 84.50 86 GLY A C 1
ATOM 700 O O . GLY A 1 86 ? 4.011 -14.591 -8.461 1.00 84.50 86 GLY A O 1
ATOM 701 N N . THR A 1 87 ? 3.902 -14.405 -10.701 1.00 86.62 87 THR A N 1
ATOM 702 C CA . THR A 1 87 ? 2.948 -13.298 -10.757 1.00 86.62 87 THR A CA 1
ATOM 703 C C . THR A 1 87 ? 1.651 -13.807 -11.370 1.00 86.62 87 THR A C 1
ATOM 705 O O . THR A 1 87 ? 1.668 -14.445 -12.421 1.00 86.62 87 THR A O 1
ATOM 708 N N . TRP A 1 88 ? 0.529 -13.535 -10.707 1.00 89.94 88 TRP A N 1
ATOM 709 C CA . TRP A 1 88 ? -0.788 -14.035 -11.097 1.00 89.94 88 TRP A CA 1
ATOM 710 C C . TRP A 1 88 ? -1.721 -12.874 -11.410 1.00 89.94 88 TRP A C 1
ATOM 712 O O . TRP A 1 88 ? -1.721 -11.869 -10.701 1.00 89.94 88 TRP A O 1
ATOM 722 N N . TYR A 1 89 ? -2.545 -13.042 -12.441 1.00 90.44 89 TYR A N 1
ATOM 723 C CA . TYR A 1 89 ? -3.568 -12.076 -12.817 1.00 90.44 89 TYR A CA 1
ATOM 724 C C . TYR A 1 89 ? -4.961 -12.697 -12.641 1.00 90.44 89 TYR A C 1
ATOM 726 O O . TYR A 1 89 ? -5.243 -13.738 -13.242 1.00 90.44 89 TYR A O 1
ATOM 734 N N . PRO A 1 90 ? -5.845 -12.104 -11.820 1.00 92.44 90 PRO A N 1
ATOM 735 C CA . PRO A 1 90 ? -7.222 -12.563 -11.721 1.00 92.44 90 PRO A CA 1
ATOM 736 C C . PRO A 1 90 ? -7.976 -12.244 -13.016 1.00 92.44 90 PRO A C 1
ATOM 738 O O . PRO A 1 90 ? -8.007 -11.100 -13.466 1.00 92.44 90 PRO A O 1
ATOM 741 N N . MET A 1 91 ? -8.628 -13.251 -13.600 1.00 92.06 91 MET A N 1
ATOM 742 C CA . MET A 1 91 ? -9.434 -13.066 -14.810 1.00 92.06 91 MET A CA 1
ATOM 743 C C . MET A 1 91 ? -10.555 -12.054 -14.563 1.00 92.06 91 MET A C 1
ATOM 745 O O . MET A 1 91 ? -11.399 -12.273 -13.694 1.00 92.06 91 MET A O 1
ATOM 749 N N . GLY A 1 92 ? -10.567 -10.967 -15.340 1.00 90.94 92 GLY A N 1
ATOM 750 C CA . GLY A 1 92 ? -11.447 -9.808 -15.140 1.00 90.94 92 GLY A CA 1
ATOM 751 C C . GLY A 1 92 ? -10.814 -8.661 -14.339 1.00 90.94 92 GLY A C 1
ATOM 752 O O . GLY A 1 92 ? -11.495 -7.683 -14.040 1.00 90.94 92 GLY A O 1
ATOM 753 N N . GLY A 1 93 ? -9.526 -8.760 -14.002 1.00 91.81 93 GLY A N 1
ATOM 754 C CA . GLY A 1 93 ? -8.753 -7.711 -13.346 1.00 91.81 93 GLY A CA 1
ATOM 755 C C . GLY A 1 93 ? -8.812 -7.739 -11.824 1.00 91.81 93 GLY A C 1
ATOM 756 O O . GLY A 1 93 ? -9.585 -8.470 -11.207 1.00 91.81 93 GLY A O 1
ATOM 757 N N . MET A 1 94 ? -7.965 -6.918 -11.197 1.00 92.44 94 MET A N 1
ATOM 758 C CA . MET A 1 94 ? -7.774 -6.900 -9.739 1.00 92.44 94 MET A CA 1
ATOM 759 C C . MET A 1 94 ? -9.061 -6.613 -8.953 1.00 92.44 94 MET A C 1
ATOM 761 O O . MET A 1 94 ? -9.212 -7.107 -7.838 1.00 92.44 94 MET A O 1
ATOM 765 N N . GLY A 1 95 ? -10.028 -5.904 -9.550 1.00 94.81 95 GLY A N 1
ATOM 766 C CA . GLY A 1 95 ? -11.350 -5.680 -8.953 1.00 94.81 95 GLY A CA 1
ATOM 767 C C . GLY A 1 95 ? -12.100 -6.975 -8.618 1.00 94.81 95 GLY A C 1
ATOM 768 O O . GLY A 1 95 ? -12.850 -7.017 -7.649 1.00 94.81 95 GLY A O 1
ATOM 769 N N . ARG A 1 96 ? -11.821 -8.079 -9.324 1.00 96.25 96 ARG A N 1
ATOM 770 C CA . ARG A 1 96 ? -12.449 -9.385 -9.064 1.00 96.25 96 ARG A CA 1
ATOM 771 C C . ARG A 1 96 ? -12.069 -9.988 -7.720 1.00 96.25 96 ARG A C 1
ATOM 773 O O . ARG A 1 96 ? -12.851 -10.753 -7.163 1.00 96.25 96 ARG A O 1
ATOM 780 N N . ILE A 1 97 ? -10.899 -9.637 -7.188 1.00 96.69 97 ILE A N 1
ATOM 781 C CA . ILE A 1 97 ? -10.509 -10.028 -5.830 1.00 96.69 97 ILE A CA 1
ATOM 782 C C . ILE A 1 97 ? -11.432 -9.336 -4.824 1.00 96.69 97 ILE A C 1
ATOM 784 O O . ILE A 1 97 ? -11.950 -9.990 -3.922 1.00 96.69 97 ILE A O 1
ATOM 788 N N . ILE A 1 98 ? -11.703 -8.043 -5.025 1.00 96.25 98 ILE A N 1
ATOM 789 C CA . ILE A 1 98 ? -12.612 -7.261 -4.178 1.00 96.25 98 ILE A CA 1
ATOM 790 C C . ILE A 1 98 ? -14.027 -7.838 -4.263 1.00 96.25 98 ILE A C 1
ATOM 792 O O . ILE A 1 98 ? -14.626 -8.120 -3.229 1.00 96.25 98 ILE A O 1
ATOM 796 N N . ASP A 1 99 ? -14.529 -8.098 -5.474 1.00 97.19 99 ASP A N 1
ATOM 797 C CA . ASP A 1 99 ? -15.849 -8.708 -5.680 1.00 97.19 99 ASP A CA 1
ATOM 798 C C . ASP A 1 99 ? -15.984 -10.043 -4.935 1.00 97.19 99 ASP A C 1
ATOM 800 O O . ASP A 1 99 ? -16.995 -10.297 -4.278 1.00 97.19 99 ASP A O 1
ATOM 804 N N . ALA A 1 100 ? -14.962 -10.901 -5.023 1.00 97.88 100 ALA A N 1
ATOM 805 C CA . ALA A 1 100 ? -14.951 -12.197 -4.354 1.00 97.88 100 ALA A CA 1
ATOM 806 C C . ALA A 1 100 ? -14.951 -12.053 -2.824 1.00 97.88 100 ALA A C 1
ATOM 808 O O . ALA A 1 100 ? -15.695 -12.763 -2.148 1.00 97.88 100 ALA A O 1
ATOM 809 N N . MET A 1 101 ? -14.172 -11.112 -2.280 1.00 97.81 101 MET A N 1
ATOM 810 C CA . MET A 1 101 ? -14.148 -10.824 -0.842 1.00 97.81 101 MET A CA 1
ATOM 811 C C . MET A 1 101 ? -15.485 -10.264 -0.346 1.00 97.81 101 MET A C 1
ATOM 813 O O . MET A 1 101 ? -15.991 -10.720 0.675 1.00 97.81 101 MET A O 1
ATOM 817 N N . VAL A 1 102 ? -16.083 -9.318 -1.077 1.00 98.12 102 VAL A N 1
ATOM 818 C CA . VAL A 1 102 ? -17.402 -8.746 -0.755 1.00 98.12 102 VAL A CA 1
ATOM 819 C C . VAL A 1 102 ? -18.474 -9.828 -0.774 1.00 98.12 102 VAL A C 1
ATOM 821 O O . VAL A 1 102 ? -19.303 -9.886 0.133 1.00 98.12 102 VAL A O 1
ATOM 824 N N . LYS A 1 103 ? -18.453 -10.700 -1.787 1.00 98.19 103 LYS A N 1
ATOM 825 C CA . LYS A 1 103 ? -19.382 -11.825 -1.887 1.00 98.19 103 LYS A CA 1
ATOM 826 C C . LYS A 1 103 ? -19.259 -12.750 -0.674 1.00 98.19 103 LYS A C 1
ATOM 828 O O . LYS A 1 103 ? -20.267 -12.990 -0.018 1.00 98.19 103 LYS A O 1
ATOM 833 N N . LEU A 1 104 ? -18.045 -13.204 -0.357 1.00 98.50 104 LEU A N 1
ATOM 834 C CA . LEU A 1 104 ? -17.800 -14.097 0.778 1.00 98.50 104 LEU A CA 1
ATOM 835 C C . LEU A 1 104 ? -18.222 -13.451 2.104 1.00 98.50 104 LEU A C 1
ATOM 837 O O . LEU A 1 104 ? -18.906 -14.076 2.901 1.00 98.50 104 LEU A O 1
ATOM 841 N N . ALA A 1 105 ? -17.886 -12.177 2.322 1.00 98.38 105 ALA A N 1
ATOM 842 C CA . ALA A 1 105 ? -18.293 -11.460 3.528 1.00 98.38 105 ALA A CA 1
ATOM 843 C C . ALA A 1 105 ? -19.824 -11.436 3.693 1.00 98.38 105 ALA A C 1
ATOM 845 O O . ALA A 1 105 ? -20.329 -11.663 4.789 1.00 98.38 105 ALA A O 1
ATOM 846 N N . ARG A 1 106 ? -20.574 -11.213 2.605 1.00 98.19 106 ARG A N 1
ATOM 847 C CA . ARG A 1 106 ? -22.045 -11.259 2.637 1.00 98.19 106 ARG A CA 1
ATOM 848 C C . ARG A 1 106 ? -22.586 -12.667 2.889 1.00 98.19 106 ARG A C 1
ATOM 850 O O . ARG A 1 106 ? -23.573 -12.795 3.605 1.00 98.19 106 ARG A O 1
ATOM 857 N N . GLU A 1 107 ? -21.960 -13.701 2.326 1.00 98.44 107 GLU A N 1
ATOM 858 C CA . GLU A 1 107 ? -22.312 -15.110 2.585 1.00 98.44 107 GLU A CA 1
ATOM 859 C C . GLU A 1 107 ? -22.110 -15.484 4.063 1.00 98.44 107 GLU A C 1
ATOM 861 O O . GLU A 1 107 ? -22.938 -16.190 4.632 1.00 98.44 107 GLU A O 1
ATOM 866 N N . GLU A 1 108 ? -21.087 -14.917 4.707 1.00 98.44 108 GLU A N 1
ATOM 867 C CA . GLU A 1 108 ? -20.819 -15.044 6.148 1.00 98.44 108 GLU A CA 1
ATOM 868 C C . GLU A 1 108 ? -21.656 -14.080 7.021 1.00 98.44 108 GLU A C 1
ATOM 870 O O . GLU A 1 108 ? -21.453 -13.986 8.231 1.00 98.44 108 GLU A O 1
ATOM 875 N N . GLY A 1 109 ? -22.612 -13.349 6.432 1.00 98.25 109 GLY A N 1
ATOM 876 C CA . GLY A 1 109 ? -23.558 -12.495 7.159 1.00 98.25 109 GLY A CA 1
ATOM 877 C C . GLY A 1 109 ? -23.036 -11.111 7.562 1.00 98.25 109 GLY A C 1
ATOM 878 O O . GLY A 1 109 ? -23.662 -10.446 8.388 1.00 98.25 109 GLY A O 1
ATOM 879 N N . VAL A 1 110 ? -21.919 -10.645 6.995 1.00 98.25 110 VAL A N 1
ATOM 880 C CA . VAL A 1 110 ? -21.381 -9.301 7.263 1.00 98.25 110 VAL A CA 1
ATOM 881 C C . VAL A 1 110 ? -22.275 -8.220 6.639 1.00 98.25 110 VAL A C 1
ATOM 883 O O . VAL A 1 110 ? -22.551 -8.236 5.436 1.00 98.25 110 VAL A O 1
ATOM 886 N N . ASP A 1 111 ? -22.671 -7.230 7.445 1.00 97.19 111 ASP A N 1
ATOM 887 C CA . ASP A 1 111 ? -23.334 -6.007 6.973 1.00 97.19 111 ASP A CA 1
ATOM 888 C C . ASP A 1 111 ? -22.296 -5.020 6.411 1.00 97.19 111 ASP A C 1
ATOM 890 O O . ASP A 1 111 ? -21.491 -4.447 7.146 1.00 97.19 111 ASP A O 1
ATOM 894 N N . LEU A 1 112 ? -22.298 -4.838 5.087 1.00 97.69 112 LEU A N 1
ATOM 895 C CA . LEU A 1 112 ? -21.391 -3.933 4.379 1.00 97.69 112 LEU A CA 1
ATOM 896 C C . LEU A 1 112 ? -22.124 -2.652 3.977 1.00 97.69 112 LEU A C 1
ATOM 898 O O . LEU A 1 112 ? -22.986 -2.688 3.091 1.00 97.69 112 LEU A O 1
ATOM 902 N N . ARG A 1 113 ? -21.716 -1.524 4.570 1.00 96.50 113 ARG A N 1
ATOM 903 C CA . ARG A 1 113 ? -22.277 -0.188 4.320 1.00 96.50 113 ARG A CA 1
ATOM 904 C C . ARG A 1 113 ? -21.293 0.678 3.531 1.00 96.50 113 ARG A C 1
ATOM 906 O O . ARG A 1 113 ? -20.207 0.978 4.020 1.00 96.50 113 ARG A O 1
ATOM 913 N N . THR A 1 114 ? -21.663 1.064 2.310 1.00 96.62 114 THR A N 1
ATOM 914 C CA . THR A 1 114 ? -20.925 2.049 1.495 1.00 96.62 114 THR A CA 1
ATOM 915 C C . THR A 1 114 ? -21.475 3.452 1.732 1.00 96.62 114 THR A C 1
ATOM 917 O O . THR A 1 114 ? -22.480 3.607 2.427 1.00 96.62 114 THR A O 1
ATOM 920 N N . ASP A 1 115 ? -20.795 4.480 1.212 1.00 96.38 115 ASP A N 1
ATOM 921 C CA . ASP A 1 115 ? -21.236 5.884 1.334 1.00 96.38 115 ASP A CA 1
ATOM 922 C C . ASP A 1 115 ? -21.507 6.293 2.795 1.00 96.38 115 ASP A C 1
ATOM 924 O O . ASP A 1 115 ? -22.411 7.058 3.123 1.00 96.38 115 ASP A O 1
ATOM 928 N N . SER A 1 116 ? -20.717 5.701 3.690 1.00 97.12 116 SER A N 1
ATOM 929 C CA . SER A 1 116 ? -20.883 5.724 5.140 1.00 97.12 116 SER A CA 1
ATOM 930 C C . SER A 1 116 ? -19.561 6.146 5.790 1.00 97.12 116 SER A C 1
ATOM 932 O O . SER A 1 116 ? -18.918 5.329 6.454 1.00 97.12 116 SER A O 1
ATOM 934 N N . PRO A 1 117 ? -19.078 7.380 5.539 1.00 96.38 117 PRO A N 1
ATOM 935 C CA . PRO A 1 117 ? -17.827 7.848 6.118 1.00 96.38 117 PRO A CA 1
ATOM 936 C C . PRO A 1 117 ? -17.925 7.848 7.647 1.00 96.38 117 PRO A C 1
ATOM 938 O O . PRO A 1 117 ? -18.861 8.397 8.227 1.00 96.38 117 PRO A O 1
ATOM 941 N N . VAL A 1 118 ? -16.943 7.231 8.304 1.00 97.88 118 VAL A N 1
ATOM 942 C CA . VAL A 1 118 ? -16.827 7.298 9.762 1.00 97.88 118 VAL A CA 1
ATOM 943 C C . VAL A 1 118 ? -16.362 8.697 10.141 1.00 97.88 118 VAL A C 1
ATOM 945 O O . VAL A 1 118 ? -15.304 9.146 9.710 1.00 97.88 118 VAL A O 1
ATOM 948 N N . GLU A 1 119 ? -17.155 9.380 10.956 1.00 97.69 119 GLU A N 1
ATOM 949 C CA . GLU A 1 119 ? -16.889 10.745 11.414 1.00 97.69 119 GLU A CA 1
ATOM 950 C C . GLU A 1 119 ? -16.053 10.753 12.697 1.00 97.69 119 GLU A C 1
ATOM 952 O O . GLU A 1 119 ? -15.230 11.642 12.913 1.00 97.69 119 GLU A O 1
ATOM 957 N N . ARG A 1 120 ? -16.286 9.770 13.575 1.00 97.88 120 ARG A N 1
ATOM 958 C CA . ARG A 1 120 ? -15.637 9.672 14.885 1.00 97.88 120 ARG A CA 1
ATOM 959 C C . ARG A 1 120 ? -15.656 8.239 15.408 1.00 97.88 120 ARG A C 1
ATOM 961 O O . ARG A 1 120 ? -16.630 7.519 15.212 1.00 97.88 120 ARG A O 1
ATOM 968 N N . ILE A 1 121 ? -14.615 7.855 16.139 1.00 98.31 121 ILE A N 1
ATOM 969 C CA . ILE A 1 121 ? -14.616 6.658 16.986 1.00 98.31 121 ILE A CA 1
ATOM 970 C C . ILE A 1 121 ? -15.106 7.061 18.380 1.00 98.31 121 ILE A C 1
ATOM 972 O O . ILE A 1 121 ? -14.600 8.012 18.978 1.00 98.31 121 ILE A O 1
ATOM 976 N N . LEU A 1 122 ? -16.115 6.354 18.884 1.00 98.12 122 LEU A N 1
ATOM 977 C CA . LEU A 1 122 ? -16.714 6.600 20.193 1.00 98.12 122 LEU A CA 1
ATOM 978 C C . LEU A 1 122 ? -15.891 5.884 21.264 1.00 98.12 122 LEU A C 1
ATOM 980 O O . LEU A 1 122 ? -15.614 4.691 21.127 1.00 98.12 122 LEU A O 1
ATOM 984 N N . VAL A 1 123 ? -15.518 6.601 22.323 1.00 98.06 123 VAL A N 1
ATOM 985 C CA . VAL A 1 123 ? -14.697 6.080 23.421 1.00 98.06 123 VAL A CA 1
ATOM 986 C C . VAL A 1 123 ? -15.379 6.378 24.752 1.00 98.06 123 VAL A C 1
ATOM 988 O O . VAL A 1 123 ? -15.763 7.515 25.011 1.00 98.06 123 VAL A O 1
ATOM 991 N N . GLU A 1 124 ? -15.509 5.357 25.594 1.00 96.81 124 GLU A N 1
ATOM 992 C CA . GLU A 1 124 ? -16.035 5.438 26.961 1.00 96.81 124 GLU A CA 1
ATOM 993 C C . GLU A 1 124 ? -15.058 4.729 27.899 1.00 96.81 124 GLU A C 1
ATOM 995 O O . GLU A 1 124 ? -14.580 3.639 27.585 1.00 96.81 124 GLU A O 1
ATOM 1000 N N . ASP A 1 125 ? -14.707 5.367 29.018 1.00 94.62 125 ASP A N 1
ATOM 1001 C CA . ASP A 1 125 ? -13.752 4.842 30.009 1.00 94.62 125 ASP A CA 1
ATOM 1002 C C . ASP A 1 125 ? -12.430 4.332 29.395 1.00 94.62 125 ASP A C 1
ATOM 1004 O O . ASP A 1 125 ? -11.848 3.335 29.819 1.00 94.62 125 ASP A O 1
ATOM 1008 N N . GLY A 1 126 ? -11.952 5.024 28.353 1.00 93.56 126 GLY A N 1
ATOM 1009 C CA . GLY A 1 126 ? -10.720 4.681 27.636 1.00 93.56 126 GLY A CA 1
ATOM 1010 C C . GLY A 1 126 ? -10.838 3.494 26.672 1.00 93.56 126 GLY A C 1
ATOM 1011 O O . GLY A 1 126 ? -9.825 3.052 26.131 1.00 93.56 126 GLY A O 1
ATOM 1012 N N . ARG A 1 127 ? -12.047 2.978 26.423 1.00 96.44 127 ARG A N 1
ATOM 1013 C CA . ARG A 1 127 ? -12.312 1.877 25.492 1.00 96.44 127 ARG A CA 1
ATOM 1014 C C . ARG A 1 127 ? -13.151 2.349 24.306 1.00 96.44 127 ARG A C 1
ATOM 1016 O O . ARG A 1 127 ? -14.160 3.021 24.484 1.00 96.44 127 ARG A O 1
ATOM 1023 N N . ALA A 1 128 ? -12.768 1.949 23.093 1.00 97.62 128 ALA A N 1
ATOM 1024 C CA . ALA A 1 128 ? -13.606 2.144 21.914 1.00 97.62 128 ALA A CA 1
ATOM 1025 C C . ALA A 1 128 ? -14.887 1.297 22.015 1.00 97.62 128 ALA A C 1
ATOM 1027 O O . ALA A 1 128 ? -14.824 0.095 22.281 1.00 97.62 128 ALA A O 1
ATOM 1028 N N . VAL A 1 129 ? -16.036 1.929 21.796 1.00 98.31 129 VAL A N 1
ATOM 1029 C CA . VAL A 1 129 ? -17.371 1.340 22.012 1.00 98.31 129 VAL A CA 1
ATOM 1030 C C . VAL A 1 129 ? -18.307 1.503 20.811 1.00 98.31 129 VAL A C 1
ATOM 1032 O O . VAL A 1 129 ? -19.491 1.163 20.867 1.00 98.31 129 VAL A O 1
ATOM 1035 N N . GLY A 1 130 ? -17.796 2.053 19.713 1.00 98.31 130 GLY A N 1
ATOM 1036 C CA . GLY A 1 1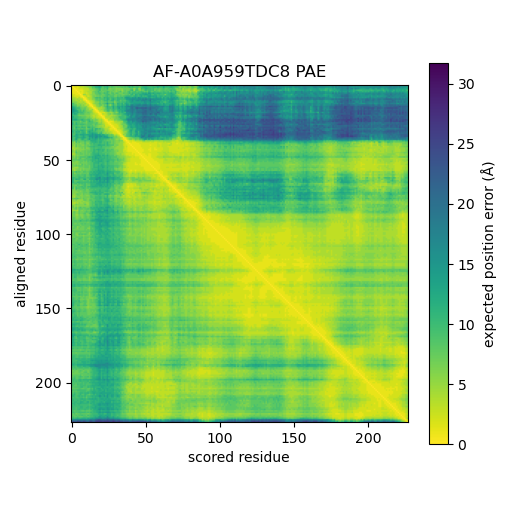30 ? -18.568 2.271 18.502 1.00 98.31 130 GLY A CA 1
ATOM 1037 C C . GLY A 1 130 ? -17.963 3.327 17.594 1.00 98.31 130 GLY A C 1
ATOM 1038 O O . GLY A 1 130 ? -16.847 3.804 17.808 1.00 98.31 130 GLY A O 1
ATOM 1039 N N . VAL A 1 131 ? -18.734 3.709 16.585 1.00 98.44 131 VAL A N 1
ATOM 1040 C CA . VAL A 1 131 ? -18.390 4.750 15.617 1.00 98.44 131 VAL A CA 1
ATOM 1041 C C . VAL A 1 131 ? -19.597 5.636 15.344 1.00 98.44 131 VAL A C 1
ATOM 1043 O O . VAL A 1 131 ? -20.733 5.171 15.403 1.00 98.44 131 VAL A O 1
ATOM 1046 N N . ARG A 1 132 ? -19.351 6.903 15.018 1.00 98.38 132 ARG A N 1
ATOM 1047 C CA . ARG A 1 132 ? -20.354 7.793 14.440 1.00 98.38 132 ARG A CA 1
ATOM 1048 C C . ARG A 1 132 ? -20.247 7.776 12.925 1.00 98.38 132 ARG A C 1
ATOM 1050 O O . ARG A 1 132 ? -19.154 7.965 12.389 1.00 98.38 132 ARG A O 1
ATOM 1057 N N . VAL A 1 133 ? -21.372 7.570 12.255 1.00 97.94 133 VAL A N 1
ATOM 1058 C CA . VAL A 1 133 ? -21.484 7.495 10.797 1.00 97.94 133 VAL A CA 1
ATOM 1059 C C . VAL A 1 133 ? -22.755 8.223 10.378 1.00 97.94 133 VAL A C 1
ATOM 1061 O O . VAL A 1 133 ? -23.828 7.901 10.880 1.00 97.94 133 VAL A O 1
ATOM 1064 N N . ASN A 1 134 ? -22.653 9.179 9.453 1.00 95.75 134 ASN A N 1
ATOM 1065 C CA . ASN A 1 134 ? -23.790 9.962 8.950 1.00 95.75 134 ASN A CA 1
ATOM 1066 C C . ASN A 1 134 ? -24.636 10.599 10.077 1.00 95.75 134 ASN A C 1
ATOM 1068 O O . ASN A 1 134 ? -25.865 10.618 10.015 1.00 95.75 134 ASN A O 1
ATOM 1072 N N . GLY A 1 135 ? -23.981 11.091 11.131 1.00 95.88 135 GLY A N 1
ATOM 1073 C CA . GLY A 1 135 ? -24.628 11.650 12.323 1.00 95.88 135 GLY A CA 1
ATOM 1074 C C . GLY A 1 135 ? -25.237 10.639 13.310 1.00 95.88 135 GLY A C 1
ATOM 1075 O O . GLY A 1 135 ? -25.688 11.059 14.377 1.00 95.88 135 GLY A O 1
ATOM 1076 N N . GLU A 1 136 ? -25.223 9.337 13.013 1.00 97.50 136 GLU A N 1
ATOM 1077 C CA . GLU A 1 136 ? -25.753 8.278 13.882 1.00 97.50 136 GLU A CA 1
ATOM 1078 C C . GLU A 1 136 ? -24.641 7.522 14.621 1.00 97.50 136 GLU A C 1
ATOM 1080 O O . GLU A 1 136 ? -23.582 7.236 14.061 1.00 97.50 136 GLU A O 1
ATOM 1085 N N . ASP A 1 137 ? -24.894 7.157 15.881 1.00 98.25 137 ASP A N 1
ATOM 1086 C CA . ASP A 1 137 ? -23.966 6.369 16.696 1.00 98.25 137 ASP A CA 1
ATOM 1087 C C . ASP A 1 137 ? -24.247 4.869 16.553 1.00 98.25 137 ASP A C 1
ATOM 1089 O O . ASP A 1 137 ? -25.300 4.368 16.950 1.00 98.25 137 ASP A O 1
ATOM 1093 N N . LEU A 1 138 ? -23.266 4.132 16.034 1.00 97.88 138 LEU A N 1
ATOM 1094 C CA . LEU A 1 138 ? -23.291 2.679 15.904 1.00 97.88 138 LEU A CA 1
ATOM 1095 C C . LEU A 1 138 ? -22.407 2.056 16.985 1.00 97.88 138 LEU A C 1
ATOM 1097 O O . LEU A 1 138 ? -21.188 2.230 16.985 1.00 97.88 138 LEU A O 1
ATOM 1101 N N . ARG A 1 139 ? -23.022 1.324 17.918 1.00 98.19 139 ARG A N 1
ATOM 1102 C CA . ARG A 1 139 ? -22.319 0.648 19.019 1.00 98.19 139 ARG A CA 1
ATOM 1103 C C . ARG A 1 139 ? -21.699 -0.666 18.559 1.00 98.19 139 ARG A C 1
ATOM 1105 O O . ARG A 1 139 ? -22.311 -1.405 17.793 1.00 98.19 139 ARG A O 1
ATOM 1112 N N . ALA A 1 140 ? -20.508 -0.962 19.067 1.00 97.88 140 ALA A N 1
ATOM 1113 C CA . ALA A 1 140 ? -19.802 -2.210 18.814 1.00 97.88 140 ALA A CA 1
ATOM 1114 C C . ALA A 1 140 ? -18.919 -2.583 20.009 1.00 97.88 140 ALA A C 1
ATOM 1116 O O . ALA A 1 140 ? -18.340 -1.712 20.658 1.00 97.88 140 ALA A O 1
ATOM 1117 N N . ASP A 1 141 ? -18.763 -3.882 20.264 1.00 97.69 141 ASP A N 1
ATOM 1118 C CA . ASP A 1 141 ? -17.854 -4.368 21.308 1.00 97.69 141 ASP A CA 1
ATOM 1119 C C . ASP A 1 141 ? -16.386 -4.134 20.939 1.00 97.69 141 ASP A C 1
ATOM 1121 O O . ASP A 1 141 ? -15.547 -3.918 21.816 1.00 97.69 141 ASP A O 1
ATOM 1125 N N . VAL A 1 142 ? -16.071 -4.196 19.643 1.00 97.62 142 VAL A N 1
ATOM 1126 C CA . VAL A 1 142 ? -14.723 -4.041 19.095 1.00 97.62 142 VAL A CA 1
ATOM 1127 C C . VAL A 1 142 ? -14.788 -3.158 17.856 1.00 97.62 142 VAL A C 1
ATOM 1129 O O . VAL A 1 142 ? -15.629 -3.360 16.983 1.00 97.62 142 VAL A O 1
ATOM 1132 N N . VAL A 1 143 ? -13.860 -2.207 17.766 1.00 97.50 143 VAL A N 1
ATOM 1133 C CA . VAL A 1 143 ? -13.669 -1.355 16.591 1.00 97.50 143 VAL A CA 1
ATOM 1134 C C . VAL A 1 143 ? -12.297 -1.657 15.999 1.00 97.50 143 VAL A C 1
ATOM 1136 O O . VAL A 1 143 ? -11.284 -1.541 16.687 1.00 97.50 143 VAL A O 1
ATOM 1139 N N . VAL A 1 144 ? -12.266 -2.038 14.722 1.00 97.06 144 VAL A N 1
ATOM 1140 C CA . VAL A 1 144 ? -11.028 -2.250 13.963 1.00 97.06 144 VAL A CA 1
ATOM 1141 C C . VAL A 1 144 ? -10.954 -1.197 12.864 1.00 97.06 144 VAL A C 1
ATOM 1143 O O . VAL A 1 144 ? -11.759 -1.207 11.935 1.00 97.06 144 VAL A O 1
ATOM 1146 N N . ALA A 1 145 ? -9.990 -0.284 12.965 1.00 95.62 145 ALA A N 1
ATOM 1147 C CA . ALA A 1 145 ? -9.738 0.717 11.936 1.00 95.62 145 ALA A CA 1
ATOM 1148 C C . ALA A 1 145 ? -8.744 0.168 10.902 1.00 95.62 145 ALA A C 1
ATOM 1150 O O . ALA A 1 145 ? -7.577 -0.051 11.214 1.00 95.62 145 ALA A O 1
ATOM 1151 N N . ALA A 1 146 ? -9.211 -0.040 9.670 1.00 95.88 146 ALA A N 1
ATOM 1152 C CA . ALA A 1 146 ? -8.382 -0.455 8.531 1.00 95.88 146 ALA A CA 1
ATOM 1153 C C . ALA A 1 146 ? -8.014 0.714 7.590 1.00 95.88 146 ALA A C 1
ATOM 1155 O O . ALA A 1 146 ? -7.518 0.493 6.488 1.00 95.88 146 ALA A O 1
ATOM 1156 N N . ALA A 1 147 ? -8.295 1.954 8.002 1.00 94.94 147 ALA A N 1
ATOM 1157 C CA . ALA A 1 147 ? -7.902 3.162 7.280 1.00 94.94 147 ALA A CA 1
ATOM 1158 C C . ALA A 1 147 ? -6.429 3.523 7.548 1.00 94.94 147 ALA A C 1
ATOM 1160 O O . ALA A 1 147 ? -5.781 2.930 8.410 1.00 94.94 147 ALA A O 1
ATOM 1161 N N . ASP A 1 148 ? -5.911 4.527 6.832 1.00 93.81 148 ASP A N 1
ATOM 1162 C CA . ASP A 1 148 ? -4.597 5.110 7.126 1.00 93.81 148 ASP A CA 1
ATOM 1163 C C . ASP A 1 148 ? -4.478 5.497 8.614 1.00 93.81 148 ASP A C 1
ATOM 1165 O O . ASP A 1 148 ? -5.423 6.023 9.203 1.00 93.81 148 ASP A O 1
ATOM 1169 N N . TYR A 1 149 ? -3.313 5.255 9.219 1.00 92.00 149 TYR A N 1
ATOM 1170 C CA . TYR A 1 149 ? -3.093 5.456 10.656 1.00 92.00 149 TYR A CA 1
ATOM 1171 C C . TYR A 1 149 ? -3.321 6.901 11.092 1.00 92.00 149 TYR A C 1
ATOM 1173 O O . TYR A 1 149 ? -3.952 7.142 12.121 1.00 92.00 149 TYR A O 1
ATOM 1181 N N . HIS A 1 150 ? -2.828 7.866 10.314 1.00 94.00 150 HIS A N 1
ATOM 1182 C CA . HIS A 1 150 ? -3.007 9.275 10.637 1.00 94.00 150 HIS A CA 1
ATOM 1183 C C . HIS A 1 150 ? -4.475 9.681 10.468 1.00 94.00 150 HIS A C 1
ATOM 1185 O O . HIS A 1 150 ? -5.002 10.443 11.280 1.00 94.00 150 HIS A O 1
ATOM 1191 N N . HIS A 1 151 ? -5.169 9.141 9.463 1.00 95.19 151 HIS A N 1
ATOM 1192 C CA . HIS A 1 151 ? -6.613 9.334 9.326 1.00 95.19 151 HIS A CA 1
ATOM 1193 C C . HIS A 1 151 ? -7.389 8.749 10.517 1.00 95.19 151 HIS A C 1
ATOM 1195 O O . HIS A 1 151 ? -8.186 9.460 11.124 1.00 95.19 151 HIS A O 1
ATOM 1201 N N . ALA A 1 152 ? -7.124 7.495 10.895 1.00 95.94 152 ALA A N 1
ATOM 1202 C CA . ALA A 1 152 ? -7.802 6.812 11.997 1.00 95.94 152 ALA A CA 1
ATOM 1203 C C . ALA A 1 152 ? -7.574 7.504 13.354 1.00 95.94 152 ALA A C 1
ATOM 1205 O O . ALA A 1 152 ? -8.523 7.690 14.113 1.00 95.94 152 ALA A O 1
ATOM 1206 N N . GLU A 1 153 ? -6.349 7.960 13.632 1.00 94.94 153 GLU A N 1
ATOM 1207 C CA . GLU A 1 153 ? -6.026 8.778 14.813 1.00 94.94 153 GLU A CA 1
ATOM 1208 C C . GLU A 1 153 ? -6.848 10.072 14.855 1.00 94.94 153 GLU A C 1
ATOM 1210 O O . GLU A 1 153 ? -7.312 10.499 15.912 1.00 94.94 153 GLU A O 1
ATOM 1215 N N . ASN A 1 154 ? -7.107 10.684 13.698 1.00 95.12 154 ASN A N 1
ATOM 1216 C CA . ASN A 1 154 ? -7.917 11.895 13.633 1.00 95.12 154 ASN A CA 1
ATOM 1217 C C . ASN A 1 154 ? -9.416 11.663 13.882 1.00 95.12 154 ASN A C 1
ATOM 1219 O O . ASN A 1 154 ? -10.111 12.619 14.232 1.00 95.12 154 ASN A O 1
ATOM 1223 N N . LEU A 1 155 ? -9.901 10.420 13.787 1.00 96.94 155 LEU A N 1
ATOM 1224 C CA . LEU A 1 155 ? -11.267 10.044 14.176 1.00 96.94 155 LEU A CA 1
ATOM 1225 C C . LEU A 1 155 ? -11.432 9.922 15.700 1.00 96.94 155 LEU A C 1
ATOM 1227 O O . LEU A 1 155 ? -12.560 9.893 16.193 1.00 96.94 155 LEU A O 1
ATOM 1231 N N . LEU A 1 156 ? -10.332 9.861 16.455 1.00 96.88 156 LEU A N 1
ATOM 1232 C CA . LEU A 1 156 ? -10.334 9.883 17.917 1.00 96.88 156 LEU A CA 1
ATOM 1233 C C . LEU A 1 156 ? -10.278 11.321 18.444 1.00 96.88 156 LEU A C 1
ATOM 1235 O O . LEU A 1 156 ? -9.686 12.225 17.837 1.00 96.88 156 LEU A O 1
ATOM 1239 N N . ALA A 1 157 ? -10.875 11.527 19.619 1.00 94.69 157 ALA A N 1
ATOM 1240 C CA . ALA A 1 157 ? -10.676 12.753 20.383 1.00 94.69 157 ALA A CA 1
ATOM 1241 C C . ALA A 1 157 ? -9.186 12.892 20.776 1.00 94.69 157 ALA A C 1
ATOM 1243 O O . ALA A 1 157 ? -8.546 11.865 21.020 1.00 94.69 157 ALA A O 1
ATOM 1244 N N . PRO A 1 158 ? -8.611 14.112 20.807 1.00 93.94 158 PRO A N 1
ATOM 1245 C CA . PRO A 1 158 ? -7.177 14.325 21.035 1.00 93.94 158 PRO A CA 1
ATOM 1246 C C . PRO A 1 158 ? -6.587 13.590 22.248 1.00 93.94 158 PRO A C 1
ATOM 1248 O O . PRO A 1 158 ? -5.461 13.106 22.185 1.00 93.94 158 PRO A O 1
ATOM 1251 N N . GLU A 1 159 ? -7.351 13.471 23.328 1.00 94.25 159 GLU A N 1
ATOM 1252 C CA . GLU A 1 159 ? -6.999 12.783 24.573 1.00 94.25 159 GLU A CA 1
ATOM 1253 C C . GLU A 1 159 ? -6.852 11.258 24.440 1.00 94.25 159 GLU A C 1
ATOM 1255 O O . GLU A 1 159 ? -6.263 10.620 25.312 1.00 94.25 159 GLU A O 1
ATOM 1260 N N . HIS A 1 160 ? -7.375 10.667 23.364 1.00 95.31 160 HIS A N 1
ATOM 1261 C CA . HIS A 1 160 ? -7.320 9.228 23.093 1.00 95.31 160 HIS A CA 1
ATOM 1262 C C . HIS A 1 160 ? -6.338 8.862 21.980 1.00 95.31 160 HIS A C 1
ATOM 1264 O O . HIS A 1 160 ? -6.229 7.690 21.622 1.00 95.31 160 HIS A O 1
ATOM 1270 N N . ARG A 1 161 ? -5.630 9.849 21.426 1.00 94.56 161 ARG A N 1
ATOM 1271 C CA . ARG A 1 161 ? -4.669 9.632 20.348 1.00 94.56 161 ARG A CA 1
ATOM 1272 C C . ARG A 1 161 ? -3.353 9.081 20.873 1.00 94.56 161 ARG A C 1
ATOM 1274 O O . ARG A 1 161 ? -2.863 9.524 21.913 1.00 94.56 161 ARG A O 1
ATOM 1281 N N . THR A 1 162 ? -2.733 8.169 20.127 1.00 93.69 162 THR A N 1
ATOM 1282 C CA . THR A 1 162 ? -1.389 7.663 20.471 1.00 93.69 162 THR A CA 1
ATOM 1283 C C . THR A 1 162 ? -0.313 8.659 20.050 1.00 93.69 162 THR A C 1
ATOM 1285 O O . THR A 1 162 ? 0.698 8.838 20.734 1.00 93.69 162 THR A O 1
ATOM 1288 N N . TYR A 1 163 ? -0.526 9.323 18.913 1.00 93.00 163 TYR A N 1
ATOM 1289 C CA . TYR A 1 163 ? 0.453 10.205 18.288 1.00 93.00 163 TYR A CA 1
ATOM 1290 C C . TYR A 1 163 ? -0.026 11.657 18.259 1.00 93.00 163 TYR A C 1
ATOM 1292 O O . TYR A 1 163 ? -1.170 11.951 17.926 1.00 93.00 163 TYR A O 1
ATOM 1300 N N . SER A 1 164 ? 0.883 12.584 18.567 1.00 91.19 164 SER A N 1
ATOM 1301 C CA . SER A 1 164 ? 0.613 14.022 18.497 1.00 91.19 164 SER A CA 1
ATOM 1302 C C . SER A 1 164 ? 0.755 14.572 17.076 1.00 91.19 164 SER A C 1
ATOM 1304 O O . SER A 1 164 ? 1.464 14.010 16.242 1.00 91.19 164 SER A O 1
ATOM 1306 N N . ASP A 1 165 ? 0.196 15.753 16.817 1.00 90.50 165 ASP A N 1
ATOM 1307 C CA . ASP A 1 165 ? 0.388 16.452 15.537 1.00 90.50 165 ASP A CA 1
ATOM 1308 C C . ASP A 1 165 ? 1.874 16.681 15.210 1.00 90.50 165 ASP A C 1
ATOM 1310 O O . ASP A 1 165 ? 2.284 16.635 14.052 1.00 90.50 165 ASP A O 1
ATOM 1314 N N . ASN A 1 166 ? 2.710 16.900 16.231 1.00 93.31 166 ASN A N 1
ATOM 1315 C CA . ASN A 1 166 ? 4.154 17.058 16.054 1.00 93.31 166 ASN A CA 1
ATOM 1316 C C . ASN A 1 166 ? 4.837 15.753 15.626 1.00 93.31 166 ASN A C 1
ATOM 1318 O O . ASN A 1 166 ? 5.788 15.807 14.847 1.00 93.31 166 ASN A O 1
ATOM 1322 N N . TYR A 1 167 ? 4.355 14.595 16.095 1.00 93.38 167 TYR A N 1
ATOM 1323 C CA . TYR A 1 167 ? 4.829 13.301 15.603 1.00 93.38 167 TYR A CA 1
ATOM 1324 C C . TYR A 1 167 ? 4.591 13.196 14.095 1.00 93.38 167 TYR A C 1
ATOM 1326 O O . TYR A 1 167 ? 5.525 12.863 13.369 1.00 93.38 167 TYR A O 1
ATOM 1334 N N . TRP A 1 168 ? 3.383 13.530 13.629 1.00 93.50 168 TRP A N 1
ATOM 1335 C CA . TRP A 1 168 ? 3.000 13.422 12.218 1.00 93.50 168 TRP A CA 1
ATOM 1336 C C . TRP A 1 168 ? 3.727 14.424 11.323 1.00 93.50 168 TRP A C 1
ATOM 1338 O O . TRP A 1 168 ? 4.212 14.043 10.261 1.00 93.50 168 TRP A O 1
ATOM 1348 N N . LYS A 1 169 ? 3.906 15.671 11.777 1.00 91.38 169 LYS A N 1
ATOM 1349 C CA . LYS A 1 169 ? 4.689 16.695 11.055 1.00 91.38 169 LYS A CA 1
ATOM 1350 C C . LYS A 1 169 ? 6.143 16.287 10.809 1.00 91.38 169 LYS A C 1
ATOM 1352 O O . LYS A 1 169 ? 6.754 16.772 9.864 1.00 91.38 169 LYS A O 1
ATOM 1357 N N . GLY A 1 170 ? 6.701 15.424 11.659 1.00 91.75 170 GLY A N 1
ATOM 1358 C CA . GLY A 1 170 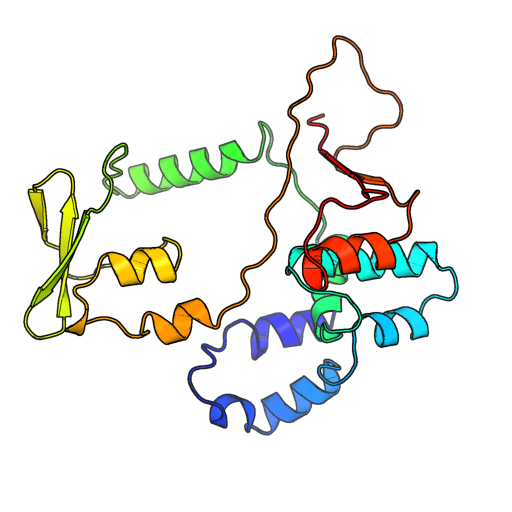? 8.057 14.898 11.507 1.00 91.75 170 GLY A CA 1
ATOM 1359 C C . GLY A 1 170 ? 8.169 13.666 10.604 1.00 91.75 170 GLY A C 1
ATOM 1360 O O . GLY A 1 170 ? 9.279 13.164 10.422 1.00 91.75 170 GLY A O 1
ATOM 1361 N N . ARG A 1 171 ? 7.059 13.129 10.075 1.00 89.94 171 ARG A N 1
ATOM 1362 C CA . ARG A 1 171 ? 7.078 11.941 9.210 1.00 89.94 171 ARG A CA 1
ATOM 1363 C C . ARG A 1 171 ? 7.238 12.330 7.751 1.00 89.94 171 ARG A C 1
ATOM 1365 O O . ARG A 1 171 ? 6.578 13.231 7.248 1.00 89.94 171 ARG A O 1
ATOM 1372 N N . VAL A 1 172 ? 8.103 11.590 7.070 1.00 84.25 172 VAL A N 1
ATOM 1373 C CA . VAL A 1 172 ? 8.207 11.618 5.614 1.00 84.25 172 VAL A CA 1
ATOM 1374 C C . VAL A 1 172 ? 7.236 10.576 5.081 1.00 84.25 172 VAL A C 1
ATOM 1376 O O . VAL A 1 172 ? 7.344 9.399 5.427 1.00 84.25 172 VAL A O 1
ATOM 1379 N N . MET A 1 173 ? 6.270 11.015 4.278 1.00 83.00 173 MET A N 1
ATOM 1380 C CA . MET A 1 173 ? 5.331 10.117 3.612 1.00 83.00 173 MET A CA 1
ATOM 1381 C C . MET A 1 173 ? 5.974 9.530 2.357 1.00 83.00 173 MET A C 1
ATOM 1383 O O . MET A 1 173 ? 6.792 10.183 1.707 1.00 83.00 173 MET A O 1
ATOM 1387 N N . ALA A 1 174 ? 5.589 8.302 2.009 1.00 82.31 174 ALA A N 1
ATOM 1388 C CA . ALA A 1 174 ? 5.973 7.710 0.735 1.00 82.31 174 ALA A CA 1
ATOM 1389 C C . ALA A 1 174 ? 5.478 8.593 -0.429 1.00 82.31 174 ALA A C 1
ATOM 1391 O O . ALA A 1 174 ? 4.435 9.248 -0.304 1.00 82.31 174 ALA A O 1
ATOM 1392 N N . PRO A 1 175 ? 6.204 8.635 -1.558 1.00 85.06 175 PRO A N 1
ATOM 1393 C CA . PRO A 1 175 ? 5.781 9.422 -2.703 1.00 85.06 175 PRO A CA 1
ATOM 1394 C C . PRO A 1 175 ? 4.449 8.914 -3.254 1.00 85.06 175 PRO A C 1
ATOM 1396 O O . PRO A 1 175 ? 4.128 7.726 -3.187 1.00 85.06 175 PRO A O 1
ATOM 1399 N N . SER A 1 176 ? 3.690 9.834 -3.840 1.00 87.56 176 SER A N 1
ATOM 1400 C CA . SER A 1 176 ? 2.508 9.485 -4.622 1.00 87.56 176 SER A CA 1
ATOM 1401 C C . SER A 1 176 ? 2.908 8.963 -6.008 1.00 87.56 176 SER A C 1
ATOM 1403 O O . SER A 1 176 ? 4.086 8.851 -6.349 1.00 87.56 176 SER A O 1
ATOM 1405 N N . SER A 1 177 ? 1.913 8.667 -6.834 1.00 88.25 177 SER A N 1
ATOM 1406 C CA . SER A 1 177 ? 2.088 8.287 -8.233 1.00 88.25 177 SER A CA 1
ATOM 1407 C C . SER A 1 177 ? 1.261 9.192 -9.142 1.00 88.25 177 SER A C 1
ATOM 1409 O O . SER A 1 177 ? 0.192 9.674 -8.766 1.00 88.25 177 SER A O 1
ATOM 1411 N N . LEU A 1 178 ? 1.770 9.430 -10.351 1.00 90.94 178 LEU A N 1
ATOM 1412 C CA . LEU A 1 178 ? 1.018 10.050 -11.435 1.00 90.94 178 LEU A CA 1
ATOM 1413 C C . LEU A 1 178 ? 0.601 8.947 -12.404 1.00 90.94 178 LEU A C 1
ATOM 1415 O O . LEU A 1 178 ? 1.460 8.281 -12.982 1.00 90.94 178 LEU A O 1
ATOM 1419 N N . LEU A 1 179 ? -0.707 8.752 -12.571 1.00 94.56 179 LEU A N 1
ATOM 1420 C CA . LEU A 1 179 ? -1.253 7.716 -13.441 1.00 94.56 179 LEU A CA 1
ATOM 1421 C C . LEU A 1 179 ? -1.985 8.331 -14.628 1.00 94.56 179 LEU A C 1
ATOM 1423 O O . LEU A 1 179 ? -2.809 9.231 -14.468 1.00 94.56 179 LEU A O 1
ATOM 1427 N N . PHE A 1 180 ? -1.729 7.771 -15.806 1.00 95.12 180 PHE A N 1
ATOM 1428 C CA . PHE A 1 180 ? -2.487 8.039 -17.019 1.00 95.12 180 PHE A CA 1
ATOM 1429 C C . PHE A 1 180 ? -3.229 6.771 -17.430 1.00 95.12 180 PHE A C 1
ATOM 1431 O O . PHE A 1 180 ? -2.613 5.727 -17.638 1.00 95.12 180 PHE A O 1
ATOM 1438 N N . TYR A 1 181 ? -4.548 6.875 -17.572 1.00 95.19 181 TYR A N 1
ATOM 1439 C CA . TYR A 1 181 ? -5.376 5.814 -18.138 1.00 95.19 181 TYR A CA 1
ATOM 1440 C C . TYR A 1 181 ? -5.556 6.105 -19.624 1.00 95.19 181 TYR A C 1
ATOM 1442 O O . TYR A 1 181 ? -6.257 7.045 -19.999 1.00 95.19 181 TYR A O 1
ATOM 1450 N N . LEU A 1 182 ? -4.863 5.338 -20.463 1.00 94.50 182 LEU A N 1
ATOM 1451 C CA . LEU A 1 182 ? -4.808 5.557 -21.905 1.00 94.50 182 LEU A CA 1
ATOM 14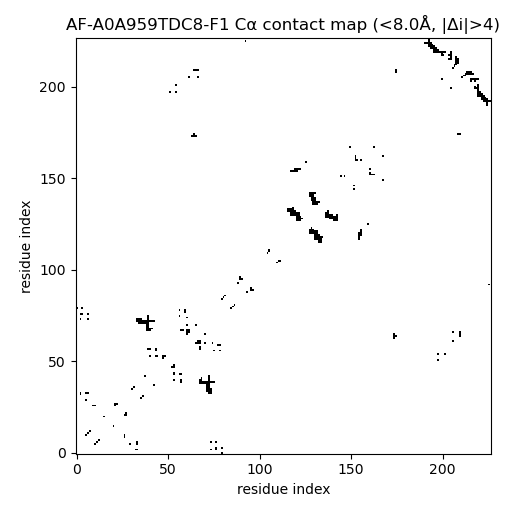52 C C . LEU A 1 182 ? -5.524 4.418 -22.630 1.00 94.50 182 LEU A C 1
ATOM 1454 O O . LEU A 1 182 ? -5.149 3.256 -22.489 1.00 94.50 182 LEU A O 1
ATOM 1458 N N . GLY A 1 183 ? -6.551 4.766 -23.405 1.00 94.56 183 GLY A N 1
ATOM 1459 C CA . GLY A 1 183 ? -7.202 3.856 -24.343 1.00 94.56 183 GLY A CA 1
ATOM 1460 C C . GLY A 1 183 ? -6.588 3.996 -25.733 1.00 94.56 183 GLY A C 1
ATOM 1461 O O . GLY A 1 183 ? -6.329 5.111 -26.184 1.00 94.56 183 GLY A O 1
ATOM 1462 N N . PHE A 1 184 ? -6.377 2.873 -26.412 1.00 92.12 184 PHE A N 1
ATOM 1463 C CA . PHE A 1 184 ?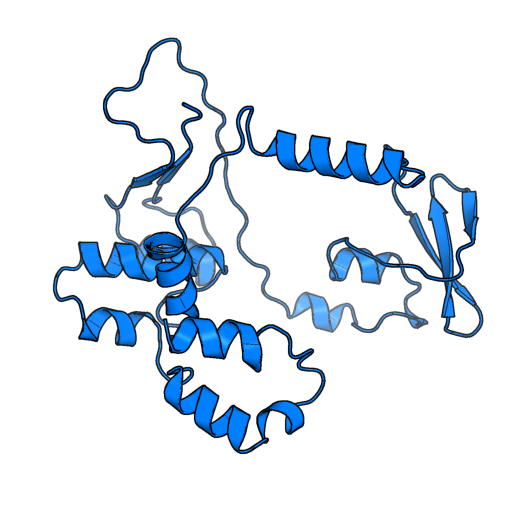 -5.876 2.832 -27.783 1.00 92.12 184 PHE A CA 1
ATOM 1464 C C . PHE A 1 184 ? -6.892 2.112 -28.671 1.00 92.12 184 PHE A C 1
ATOM 1466 O O . PHE A 1 184 ? -7.506 1.134 -28.254 1.00 92.12 184 PHE A O 1
ATOM 1473 N N . ASP A 1 185 ? -7.054 2.585 -29.902 1.00 95.38 185 ASP A N 1
ATOM 1474 C CA . ASP A 1 185 ? -7.903 1.986 -30.942 1.00 95.38 185 ASP A CA 1
ATOM 1475 C C . ASP A 1 185 ? -7.187 0.874 -31.731 1.00 95.38 185 ASP A C 1
ATOM 1477 O O . ASP A 1 185 ? -7.680 0.388 -32.749 1.00 95.38 185 ASP A O 1
ATOM 1481 N N . ARG A 1 186 ? -6.000 0.480 -31.265 1.00 93.12 186 ARG A N 1
ATOM 1482 C CA . ARG A 1 186 ? -5.122 -0.506 -31.886 1.00 93.12 186 ARG A CA 1
ATOM 1483 C C . ARG A 1 186 ? -4.332 -1.265 -30.832 1.00 93.12 186 ARG A C 1
ATOM 1485 O O . ARG A 1 186 ? -4.052 -0.740 -29.754 1.00 93.12 186 ARG A O 1
ATOM 1492 N N . GLU A 1 187 ? -3.890 -2.460 -31.194 1.00 90.12 187 GLU A N 1
ATOM 1493 C CA . GLU A 1 187 ? -2.939 -3.219 -30.389 1.00 90.12 187 GLU A CA 1
ATOM 1494 C C . GLU A 1 187 ? -1.556 -2.554 -30.396 1.00 90.12 187 GLU A C 1
ATOM 1496 O O . GLU A 1 187 ? -1.098 -2.011 -31.409 1.00 90.12 187 GLU A O 1
ATOM 1501 N N . LEU A 1 188 ? -0.875 -2.613 -29.252 1.00 91.06 188 LEU A N 1
ATOM 1502 C CA . LEU A 1 188 ? 0.501 -2.153 -29.110 1.00 91.06 188 LEU A CA 1
ATOM 1503 C C . LEU A 1 188 ? 1.438 -3.368 -29.186 1.00 91.06 188 LEU A C 1
ATOM 1505 O O . LEU A 1 188 ? 1.513 -4.140 -28.229 1.00 91.06 188 LEU A O 1
ATOM 1509 N N . PRO A 1 189 ? 2.157 -3.575 -30.305 1.00 90.56 189 PRO A N 1
ATOM 1510 C CA . PRO A 1 189 ? 2.991 -4.757 -30.464 1.00 90.56 189 PRO A CA 1
ATOM 1511 C C . PRO A 1 189 ? 4.158 -4.746 -29.469 1.00 90.56 189 PRO A C 1
ATOM 1513 O O . PRO A 1 189 ? 4.799 -3.712 -29.271 1.00 90.56 189 PRO A O 1
ATOM 1516 N N . ARG A 1 190 ? 4.498 -5.928 -28.935 1.00 89.50 190 ARG A N 1
ATOM 1517 C CA . ARG A 1 190 ? 5.596 -6.156 -27.967 1.00 89.50 190 ARG A CA 1
ATOM 1518 C C . ARG A 1 190 ? 5.388 -5.515 -26.590 1.00 89.50 190 ARG A C 1
ATOM 1520 O O . ARG A 1 190 ? 6.363 -5.309 -25.874 1.00 89.50 190 ARG A O 1
ATOM 1527 N N . MET A 1 191 ? 4.146 -5.195 -26.240 1.00 92.31 191 MET A N 1
ATOM 1528 C CA . MET A 1 191 ? 3.785 -4.855 -24.869 1.00 92.31 191 MET A CA 1
ATOM 1529 C C . MET A 1 191 ? 3.407 -6.133 -24.128 1.00 92.31 191 MET A C 1
ATOM 1531 O O . MET A 1 191 ? 2.511 -6.856 -24.557 1.00 92.31 191 MET A O 1
ATOM 1535 N N . GLU A 1 192 ? 4.087 -6.392 -23.019 1.00 91.94 192 GLU A N 1
ATOM 1536 C CA . GLU A 1 192 ? 3.690 -7.419 -22.060 1.00 91.94 192 GLU A CA 1
ATOM 1537 C C . GLU A 1 192 ? 2.649 -6.854 -21.082 1.00 91.94 192 GLU A C 1
ATOM 1539 O O . GLU A 1 192 ? 2.353 -5.656 -21.087 1.00 91.94 192 GLU A O 1
ATOM 1544 N N . HIS A 1 193 ? 2.110 -7.691 -20.195 1.00 91.56 193 HIS A N 1
ATOM 1545 C CA . HIS A 1 193 ? 1.150 -7.231 -19.185 1.00 91.56 193 HIS A CA 1
ATOM 1546 C C . HIS A 1 193 ? 1.745 -6.170 -18.236 1.00 91.56 193 HIS A C 1
ATOM 1548 O O . HIS A 1 193 ? 1.074 -5.208 -17.863 1.00 91.56 193 HIS A O 1
ATOM 1554 N N . HIS A 1 194 ? 3.022 -6.318 -17.870 1.00 92.00 194 HIS A N 1
ATOM 1555 C CA . HIS A 1 194 ? 3.781 -5.371 -17.052 1.00 92.00 194 HIS A CA 1
ATOM 1556 C C . HIS A 1 194 ? 5.064 -4.981 -17.783 1.00 92.00 194 HIS A C 1
ATOM 1558 O O . HIS A 1 194 ? 5.905 -5.840 -18.045 1.00 92.00 194 HIS A O 1
ATOM 1564 N N . ASN A 1 195 ? 5.247 -3.690 -18.066 1.00 92.19 195 ASN A N 1
ATOM 1565 C CA . ASN A 1 195 ? 6.463 -3.194 -18.712 1.00 92.19 195 ASN A CA 1
ATOM 1566 C C . ASN A 1 195 ? 7.092 -2.091 -17.872 1.00 92.19 195 ASN A C 1
ATOM 1568 O O . ASN A 1 195 ? 6.428 -1.124 -17.492 1.00 92.19 195 ASN A O 1
ATOM 1572 N N . LEU A 1 196 ? 8.389 -2.246 -17.626 1.00 90.62 196 LEU A N 1
ATOM 1573 C CA . LEU A 1 196 ? 9.238 -1.273 -16.958 1.00 90.62 196 LEU A CA 1
ATOM 1574 C C . LEU A 1 196 ? 10.266 -0.755 -17.955 1.00 90.62 196 LEU A C 1
ATOM 1576 O O . LEU A 1 196 ? 11.034 -1.534 -18.524 1.00 90.62 196 LEU A O 1
ATOM 1580 N N . PHE A 1 197 ? 10.282 0.556 -18.152 1.00 91.00 197 PHE A N 1
ATOM 1581 C CA . PHE A 1 197 ? 11.203 1.210 -19.071 1.00 91.00 197 PHE A CA 1
ATOM 1582 C C . PHE A 1 197 ? 12.396 1.741 -18.276 1.00 91.00 197 PHE A C 1
ATOM 1584 O O . PHE A 1 197 ? 12.219 2.556 -17.379 1.00 91.00 197 PHE A O 1
ATOM 1591 N N . PHE A 1 198 ? 13.596 1.234 -18.582 1.00 88.94 198 PHE A N 1
ATOM 1592 C CA . PHE A 1 198 ? 14.880 1.645 -17.988 1.00 88.94 198 PHE A CA 1
ATOM 1593 C C . PHE A 1 198 ? 15.759 2.377 -19.010 1.00 88.94 198 PHE A C 1
ATOM 1595 O O . PHE A 1 198 ? 16.952 2.103 -19.149 1.00 88.94 198 PHE A O 1
ATOM 1602 N N . ASP A 1 199 ? 15.147 3.273 -19.773 1.00 89.31 199 ASP A N 1
ATOM 1603 C CA . ASP A 1 199 ? 15.793 4.137 -20.760 1.00 89.31 199 ASP A CA 1
ATOM 1604 C C . ASP A 1 199 ? 16.418 5.396 -20.138 1.00 89.31 199 ASP A C 1
ATOM 1606 O O . ASP A 1 199 ? 17.210 6.071 -20.794 1.00 89.31 199 ASP A O 1
ATOM 1610 N N . GLU A 1 200 ? 16.141 5.653 -18.854 1.00 93.00 200 GLU A N 1
ATOM 1611 C CA . GLU A 1 200 ? 16.633 6.814 -18.113 1.00 93.00 200 GLU A CA 1
ATOM 1612 C C . GLU A 1 200 ? 17.424 6.473 -16.830 1.00 93.00 200 GLU A C 1
ATOM 1614 O O . GLU A 1 200 ? 17.350 5.356 -16.300 1.00 93.00 200 GLU A O 1
ATOM 1619 N N . PRO A 1 201 ? 18.230 7.411 -16.285 1.00 91.06 201 PRO A N 1
ATOM 1620 C CA . PRO A 1 201 ? 19.001 7.161 -15.068 1.00 91.06 201 PRO A CA 1
ATOM 1621 C C . PRO A 1 201 ? 18.126 6.975 -13.813 1.00 91.06 201 PRO A C 1
ATOM 1623 O O . PRO A 1 201 ? 17.625 7.938 -13.231 1.00 91.06 201 PRO A O 1
ATOM 1626 N N . LEU A 1 202 ? 18.044 5.733 -13.321 1.00 88.56 202 LEU A N 1
ATOM 1627 C CA . LEU A 1 202 ? 17.330 5.362 -12.086 1.00 88.56 202 LEU A CA 1
ATOM 1628 C C . LEU A 1 202 ? 17.732 6.194 -10.859 1.00 88.56 202 LEU A C 1
ATOM 1630 O O . LEU A 1 202 ? 16.872 6.592 -10.079 1.00 88.56 202 LEU A O 1
ATOM 1634 N N . ASP A 1 203 ? 19.025 6.483 -10.698 1.00 90.06 203 ASP A N 1
ATOM 1635 C CA . ASP A 1 203 ? 19.526 7.252 -9.551 1.00 90.06 203 ASP A CA 1
ATOM 1636 C C . ASP A 1 203 ? 19.059 8.707 -9.577 1.00 90.06 203 ASP A C 1
ATOM 1638 O O . ASP A 1 203 ? 18.751 9.269 -8.527 1.00 90.06 203 ASP A O 1
ATOM 1642 N N . GLN A 1 204 ? 18.984 9.313 -10.765 1.00 92.69 204 GLN A N 1
ATOM 1643 C CA . GLN A 1 204 ? 18.446 10.661 -10.905 1.00 92.69 204 GLN A CA 1
ATOM 1644 C C . GLN A 1 204 ? 16.948 10.654 -10.606 1.00 92.69 204 GLN A C 1
ATOM 1646 O O . GLN A 1 204 ? 16.508 11.413 -9.750 1.00 92.69 204 GLN A O 1
ATOM 1651 N N . HIS A 1 205 ? 16.193 9.757 -11.248 1.00 91.69 205 HIS A N 1
ATOM 1652 C CA . HIS A 1 205 ? 14.754 9.619 -11.032 1.00 91.69 205 HIS A CA 1
ATOM 1653 C C . HIS A 1 205 ? 14.408 9.449 -9.546 1.00 91.69 205 HIS A C 1
ATOM 1655 O O . HIS A 1 205 ? 13.567 10.170 -9.020 1.00 91.69 205 HIS A O 1
ATOM 1661 N N . ALA A 1 206 ? 15.102 8.543 -8.850 1.00 89.38 206 ALA A N 1
ATOM 1662 C CA . ALA A 1 206 ? 14.897 8.325 -7.425 1.00 89.38 206 ALA A CA 1
ATOM 1663 C C . ALA A 1 206 ? 15.246 9.577 -6.602 1.00 89.38 206 ALA A C 1
ATOM 1665 O O . ALA A 1 206 ? 14.444 10.018 -5.784 1.00 89.38 206 ALA A O 1
ATOM 1666 N N . ARG A 1 207 ? 16.404 10.206 -6.834 1.00 90.94 207 ARG A N 1
ATOM 1667 C CA . ARG A 1 207 ? 16.808 11.401 -6.077 1.00 90.94 207 ARG A CA 1
ATOM 1668 C C . ARG A 1 207 ? 15.782 12.534 -6.178 1.00 90.94 207 ARG A C 1
ATOM 1670 O O . ARG A 1 207 ? 15.476 13.162 -5.171 1.00 90.94 207 ARG A O 1
ATOM 1677 N N . GLU A 1 208 ? 15.255 12.784 -7.374 1.00 93.44 208 GLU A N 1
ATOM 1678 C CA . GLU A 1 208 ? 14.279 13.855 -7.629 1.00 93.44 208 GLU A CA 1
ATOM 1679 C C . GLU A 1 208 ? 12.892 13.565 -7.018 1.00 93.44 208 GLU A C 1
ATOM 1681 O O . GLU A 1 208 ? 12.077 14.471 -6.900 1.00 93.44 208 GLU A O 1
ATOM 1686 N N . ILE A 1 209 ? 12.622 12.328 -6.589 1.00 90.56 209 ILE A N 1
ATOM 1687 C CA . ILE A 1 209 ? 11.379 11.951 -5.898 1.00 90.56 209 ILE A CA 1
ATOM 1688 C C . ILE A 1 209 ? 11.579 11.899 -4.379 1.00 90.56 209 ILE A C 1
ATOM 1690 O O . ILE A 1 209 ? 10.746 12.410 -3.633 1.00 90.56 209 ILE A O 1
ATOM 1694 N N . TYR A 1 210 ? 12.664 11.271 -3.919 1.00 85.81 210 TYR A N 1
ATOM 1695 C CA . TYR A 1 210 ? 12.856 10.921 -2.507 1.00 85.81 210 TYR A CA 1
ATOM 1696 C C . TYR A 1 210 ? 13.695 11.934 -1.719 1.00 85.81 210 TYR A C 1
ATOM 1698 O O . TYR A 1 210 ? 13.429 12.132 -0.536 1.00 85.81 210 TYR A O 1
ATOM 1706 N N . ASP A 1 211 ? 14.694 12.565 -2.345 1.00 87.69 211 ASP A N 1
ATOM 1707 C CA . ASP A 1 211 ? 15.661 13.425 -1.642 1.00 87.69 211 ASP A CA 1
ATOM 1708 C C . ASP A 1 211 ? 15.440 14.920 -1.928 1.00 87.69 211 ASP A C 1
ATOM 1710 O O . ASP A 1 211 ? 15.586 15.755 -1.038 1.00 87.69 211 ASP A O 1
ATOM 1714 N N . ASP A 1 212 ? 15.104 15.263 -3.174 1.00 91.69 212 ASP A N 1
ATOM 1715 C CA . ASP A 1 212 ? 14.847 16.628 -3.652 1.00 91.69 212 ASP A CA 1
ATOM 1716 C C . ASP A 1 212 ? 13.502 16.658 -4.396 1.00 91.69 212 ASP A C 1
ATOM 1718 O O . ASP A 1 212 ? 13.510 16.643 -5.629 1.00 91.69 212 ASP A O 1
ATOM 1722 N N . PRO A 1 213 ? 12.359 16.616 -3.673 1.00 90.94 213 PRO A N 1
ATOM 1723 C CA . PRO A 1 213 ? 11.047 16.374 -4.264 1.00 90.94 213 PRO A CA 1
ATOM 1724 C C . PRO A 1 213 ? 10.684 17.396 -5.341 1.00 90.94 213 PRO A C 1
ATOM 1726 O O . PRO A 1 213 ? 10.397 18.563 -5.064 1.00 90.94 213 PRO A O 1
ATOM 1729 N N . LYS A 1 214 ? 10.661 16.933 -6.588 1.00 93.00 214 LYS A N 1
ATOM 1730 C CA . LYS A 1 214 ? 10.260 17.690 -7.773 1.00 93.00 214 LYS A CA 1
ATOM 1731 C C . LYS A 1 214 ? 9.812 16.739 -8.878 1.00 93.00 214 LYS A C 1
ATOM 1733 O O . LYS A 1 214 ? 9.938 15.522 -8.776 1.00 93.00 214 LYS A O 1
ATOM 1738 N N . TRP A 1 215 ? 9.293 17.299 -9.964 1.00 92.88 215 TRP A N 1
ATOM 1739 C CA . TRP A 1 215 ? 9.010 16.507 -11.156 1.00 92.88 215 TRP A CA 1
ATOM 1740 C C . TRP A 1 215 ? 10.307 15.916 -11.710 1.00 92.88 215 TRP A C 1
ATOM 1742 O O . TRP A 1 215 ? 11.240 16.688 -11.957 1.00 92.88 215 TRP A O 1
ATOM 1752 N N . PRO A 1 216 ? 10.382 14.588 -11.925 1.00 93.38 216 PRO A N 1
ATOM 1753 C CA . PRO A 1 216 ? 11.569 13.992 -12.505 1.00 93.38 216 PRO A CA 1
ATOM 1754 C C . PRO A 1 216 ? 11.864 14.617 -13.865 1.00 93.38 216 PRO A C 1
ATOM 1756 O O . 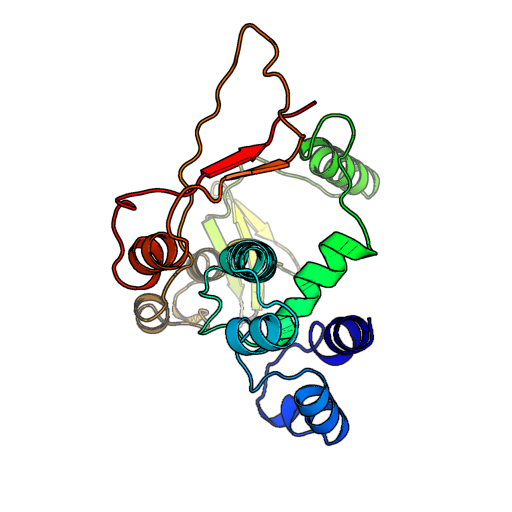PRO A 1 216 ? 11.003 14.651 -14.745 1.00 93.38 216 PRO A O 1
ATOM 1759 N N . THR A 1 217 ? 13.094 15.086 -14.047 1.00 95.38 217 THR A N 1
ATOM 1760 C CA . THR A 1 217 ? 13.540 15.715 -15.296 1.00 95.38 217 THR A CA 1
ATOM 1761 C C . THR A 1 217 ? 13.506 14.707 -16.447 1.00 95.38 217 THR A C 1
ATOM 1763 O O . THR A 1 217 ? 13.237 15.060 -17.594 1.00 95.38 217 THR A O 1
ATOM 1766 N N . ARG A 1 218 ? 13.795 13.439 -16.131 1.00 94.50 218 ARG A N 1
ATOM 1767 C CA . ARG A 1 218 ? 13.793 12.297 -17.052 1.00 94.50 218 ARG A CA 1
ATOM 1768 C C . ARG A 1 218 ? 13.070 11.129 -16.363 1.00 94.50 218 ARG A C 1
ATOM 1770 O O . ARG A 1 218 ? 13.713 10.356 -15.649 1.00 94.50 218 ARG A O 1
ATOM 1777 N N . PRO A 1 219 ? 11.727 11.072 -16.429 1.00 92.56 219 PRO A N 1
ATOM 1778 C CA . PRO A 1 219 ? 10.949 10.097 -15.675 1.00 92.56 219 PRO A CA 1
ATOM 1779 C C . PRO A 1 219 ? 11.114 8.689 -16.248 1.00 92.56 219 PRO A C 1
ATOM 1781 O O . PRO A 1 219 ? 11.013 8.489 -17.452 1.00 92.56 219 PRO A O 1
ATOM 1784 N N . LEU A 1 220 ? 11.295 7.711 -15.363 1.00 91.75 220 LEU A N 1
ATOM 1785 C CA . LEU A 1 220 ? 11.115 6.305 -15.697 1.00 91.75 220 LEU A CA 1
ATOM 1786 C C . LEU A 1 220 ? 9.629 5.968 -15.673 1.00 91.75 220 LEU A C 1
ATOM 1788 O O . LEU A 1 220 ? 8.884 6.476 -14.830 1.00 91.75 220 LEU A O 1
ATOM 1792 N N . LEU A 1 221 ? 9.207 5.109 -16.596 1.00 92.12 221 LEU A N 1
ATOM 1793 C CA . LEU A 1 221 ? 7.802 4.780 -16.791 1.00 92.12 221 LEU A CA 1
ATOM 1794 C C . LEU A 1 221 ? 7.529 3.310 -16.487 1.00 92.12 221 LEU A C 1
ATOM 1796 O O . LEU A 1 221 ? 8.324 2.415 -16.780 1.00 92.12 221 LEU A O 1
ATOM 1800 N N . TYR A 1 222 ? 6.344 3.083 -15.939 1.00 92.56 222 TYR A N 1
ATOM 1801 C CA . TYR A 1 222 ? 5.736 1.774 -15.795 1.00 92.56 222 TYR A CA 1
ATOM 1802 C C . TYR A 1 222 ? 4.411 1.774 -16.550 1.00 92.56 222 TYR A C 1
ATOM 1804 O O . TYR A 1 222 ? 3.643 2.734 -16.473 1.00 92.56 222 TYR A O 1
ATOM 1812 N N . THR A 1 223 ? 4.136 0.685 -17.261 1.00 93.75 223 THR A N 1
ATOM 1813 C CA . THR A 1 223 ? 2.839 0.467 -17.905 1.00 93.75 223 THR A CA 1
ATOM 1814 C C . THR A 1 223 ? 2.282 -0.887 -17.500 1.00 93.75 223 THR A C 1
ATOM 1816 O O . THR A 1 223 ? 3.008 -1.883 -17.447 1.00 93.75 223 THR A O 1
ATOM 1819 N N . SER A 1 224 ? 0.979 -0.904 -17.232 1.00 92.81 224 SER A N 1
ATOM 1820 C CA . SER A 1 224 ? 0.193 -2.122 -17.100 1.00 92.81 224 SER A CA 1
ATOM 1821 C C . SER A 1 224 ? -0.759 -2.194 -18.283 1.00 92.81 224 SER A C 1
ATOM 1823 O O . SER A 1 224 ? -1.590 -1.303 -18.467 1.00 92.81 224 SER A O 1
ATOM 1825 N N . CYS A 1 225 ? -0.609 -3.229 -19.100 1.00 90.06 225 CYS A N 1
ATOM 1826 C CA . CYS A 1 225 ? -1.472 -3.492 -20.238 1.00 90.06 225 CYS A CA 1
ATOM 1827 C C . CYS A 1 225 ? -2.368 -4.671 -19.870 1.00 90.06 225 CYS A C 1
ATOM 1829 O O . CYS A 1 225 ? -1.904 -5.804 -19.806 1.00 90.06 225 CYS A O 1
ATOM 1831 N N . GLY A 1 226 ? -3.646 -4.398 -19.596 1.00 75.75 226 GLY A N 1
ATOM 1832 C CA . GLY A 1 226 ? -4.643 -5.453 -19.439 1.00 75.75 226 GLY A CA 1
ATOM 1833 C C . GLY A 1 226 ? -4.789 -6.198 -20.762 1.00 75.75 226 GLY A C 1
ATOM 1834 O O . GLY A 1 226 ? -5.414 -5.680 -21.681 1.00 75.75 226 GLY A O 1
ATOM 1835 N N . THR A 1 227 ? -4.139 -7.352 -20.862 1.00 60.91 227 THR A N 1
ATOM 1836 C CA . THR A 1 227 ? -4.267 -8.317 -21.961 1.00 60.91 227 THR A CA 1
ATOM 1837 C C . THR A 1 227 ? -5.521 -9.153 -21.801 1.00 60.91 227 THR A C 1
ATOM 1839 O O . THR A 1 227 ? -5.746 -9.604 -20.652 1.00 60.91 227 THR A O 1
#

Sequence (227 aa):
KIKYELGMNELVYRPALNWSEFMLPKVMSGMLKVSVFTSLRKHVAKYFKDQRLRQLMEFPVLFLGATPQNTPALYSLMNYADMSLGTWYPMGGMGRIIDAMVKLAREEGVDLRTDSPVERILVEDGRAVGVRVNGEDLRADVVVAAADYHHAENLLAPEHRTYSDNYWKGRVMAPSSLLFYLGFDRELPRMEHHNLFFDEPLDQHAREIYDDPKWPTRPLLYTSCGT

Solvent-accessible surface area (backbone atoms only — not comparable to full-atom values): 14196 Å² total; per-residue (Å²): 100,74,56,39,55,49,40,56,71,70,51,67,78,51,86,76,85,49,78,68,72,57,68,38,71,70,48,45,56,44,44,66,73,36,36,53,92,38,28,30,47,66,53,46,56,75,80,38,85,55,65,67,62,36,49,64,74,39,50,69,41,50,82,73,55,45,53,34,73,81,32,42,27,48,60,58,38,54,61,42,44,54,74,70,73,53,83,84,80,56,88,85,40,74,63,46,58,54,52,52,52,54,50,52,40,47,75,74,66,53,89,84,76,74,100,54,62,75,70,30,51,38,68,55,99,91,37,60,42,26,36,30,36,86,92,40,79,46,77,36,89,70,76,84,82,88,60,59,67,72,61,51,44,66,27,34,56,81,94,73,38,93,70,54,73,70,60,58,74,71,55,84,75,65,75,86,83,89,84,82,91,80,87,71,100,61,88,68,87,94,65,55,53,71,43,76,52,80,89,47,60,63,70,58,33,46,40,24,56,76,76,51,75,51,81,46,92,53,66,66,51,76,48,77,42,92,124

Nearest PDB structures (foldseek):
  4rep-assembly1_A  TM=8.838E-01  e=1.620E-09  Nonlabens dokdonensis DSW-6
  3ka7-assembly1_A  TM=6.876E-01  e=7.451E-04  Methanosarcina mazei
  4ivo-assembly1_B  TM=6.559E-01  e=3.436E-02  Homo sapiens
  4ivm-assembly1_B  TM=6.570E-01  e=7.214E-02  Homo sapiens
  3nks-assembly1_A  TM=6.563E-01  e=9.825E-02  Homo sapiens